Protein AF-A0A7Z2GPI4-F1 (afdb_monomer)

Radius of gyration: 17.77 Å; Cα contacts (8 Å, |Δi|>4): 425; chains: 1; bounding box: 36×45×52 Å

Secondary structure (DSSP, 8-state):
--TTTT----HHHHTEEEEEEEEEHHHHTT-EEEEEE-PPPSSSSPPP--TT-SSSEEES-BSSPPSSHHHHHHHH---TTT----EEEEEE--TTHHHH-TT-EEEEEEEPPEE-SSSTTBEE---SEEEEEE--HHHHHHHHHHHHHHHHH--SSPEEEEETTEEEEEEE---SS-SSSSSBPP---TT------GGGTS----

Mean predicted aligned error: 8.11 Å

Structure (mmCIF, N/CA/C/O backbone):
data_AF-A0A7Z2GPI4-F1
#
_entry.id   AF-A0A7Z2GPI4-F1
#
loop_
_atom_site.group_PDB
_atom_site.id
_atom_site.type_symbol
_atom_site.label_atom_id
_atom_site.label_alt_id
_atom_site.label_comp_id
_atom_site.label_asym_id
_atom_site.label_entity_id
_atom_site.label_seq_id
_atom_site.pdbx_PDB_ins_code
_atom_site.Cartn_x
_atom_site.Cartn_y
_atom_site.Cartn_z
_atom_site.occupancy
_atom_site.B_iso_or_equiv
_atom_site.auth_seq_id
_atom_site.auth_comp_id
_atom_site.auth_asym_id
_atom_site.auth_atom_id
_atom_site.pdbx_PDB_model_num
ATOM 1 N N . MET A 1 1 ? -4.850 -0.126 -29.105 1.00 30.95 1 MET A N 1
ATOM 2 C CA . MET A 1 1 ? -6.271 0.122 -28.763 1.00 30.95 1 MET A CA 1
ATOM 3 C C . MET A 1 1 ? -6.489 -0.342 -27.336 1.00 30.95 1 MET A C 1
ATOM 5 O O . MET A 1 1 ? -5.941 -1.392 -27.018 1.00 30.95 1 MET A O 1
ATOM 9 N N . PRO A 1 2 ? -7.215 0.383 -26.467 1.00 40.31 2 PRO A N 1
ATOM 10 C CA . PRO A 1 2 ? -7.524 -0.163 -25.154 1.00 40.31 2 PRO A CA 1
ATOM 11 C C . PRO A 1 2 ? -8.412 -1.393 -25.369 1.00 40.31 2 PRO A C 1
ATOM 13 O O . PRO A 1 2 ? -9.418 -1.314 -26.073 1.00 40.31 2 PRO A O 1
ATOM 16 N N . VAL A 1 3 ? -8.004 -2.525 -24.799 1.00 56.19 3 VAL A N 1
ATOM 17 C CA . VAL A 1 3 ? -8.580 -3.868 -25.008 1.00 56.19 3 VAL A CA 1
ATOM 18 C C . VAL A 1 3 ? -10.098 -3.927 -24.733 1.00 56.19 3 VAL A C 1
ATOM 20 O O . VAL A 1 3 ? -10.774 -4.827 -25.216 1.00 56.19 3 VAL A O 1
ATOM 23 N N . PHE A 1 4 ? -10.660 -2.926 -24.045 1.00 51.31 4 PHE A N 1
ATOM 24 C CA . PHE A 1 4 ? -12.057 -2.890 -23.594 1.00 51.31 4 PHE A CA 1
ATOM 25 C C . PHE A 1 4 ? -12.910 -1.745 -24.179 1.00 51.31 4 PHE A C 1
ATOM 27 O O . PHE A 1 4 ? -14.049 -1.545 -23.756 1.00 51.31 4 PHE A O 1
ATOM 34 N N . GLY A 1 5 ? -12.402 -0.977 -25.153 1.00 66.56 5 GLY A N 1
ATOM 35 C CA . GLY A 1 5 ? -13.176 0.090 -25.806 1.00 66.56 5 GLY A CA 1
ATOM 36 C C . GLY A 1 5 ? -13.797 1.090 -24.814 1.00 66.56 5 GLY A C 1
ATOM 37 O O . GLY A 1 5 ? -13.087 1.671 -23.998 1.00 66.56 5 GLY A O 1
ATOM 38 N N . ALA A 1 6 ? -15.119 1.290 -24.889 1.00 61.47 6 ALA A N 1
ATOM 39 C CA . ALA A 1 6 ? -15.892 2.187 -24.017 1.00 61.47 6 ALA A CA 1
ATOM 40 C C . ALA A 1 6 ? -16.531 1.488 -22.795 1.00 61.47 6 ALA A C 1
ATOM 42 O O . ALA A 1 6 ? -17.390 2.068 -22.128 1.00 61.47 6 ALA A O 1
ATOM 43 N N . GLN A 1 7 ? -16.176 0.230 -22.512 1.00 60.81 7 GLN A N 1
ATOM 44 C CA . GLN A 1 7 ? -16.780 -0.512 -21.407 1.00 60.81 7 GLN A CA 1
ATOM 45 C C . GLN A 1 7 ? -16.311 0.012 -20.046 1.00 60.81 7 GLN A C 1
ATOM 47 O O . GLN A 1 7 ? -15.162 0.418 -19.862 1.00 60.81 7 GLN A O 1
ATOM 52 N N . ARG A 1 8 ? -17.219 -0.017 -19.064 1.00 54.22 8 ARG A N 1
ATOM 53 C CA . ARG A 1 8 ? -16.918 0.354 -17.680 1.00 54.22 8 ARG A CA 1
ATOM 54 C C . ARG A 1 8 ? -16.050 -0.738 -17.053 1.00 54.22 8 ARG A C 1
ATOM 56 O O . ARG A 1 8 ? -16.562 -1.758 -16.608 1.00 54.22 8 ARG A O 1
ATOM 63 N N . VAL A 1 9 ? -14.739 -0.521 -17.043 1.00 56.28 9 VAL A N 1
ATOM 64 C CA . VAL A 1 9 ? -13.773 -1.421 -16.401 1.00 56.28 9 VAL A CA 1
ATOM 65 C C . VAL A 1 9 ? -13.575 -0.992 -14.952 1.00 56.28 9 VAL A C 1
ATOM 67 O O . VAL A 1 9 ? -13.193 0.146 -14.675 1.00 56.28 9 VAL A O 1
ATOM 70 N N . TYR A 1 10 ? -13.807 -1.915 -14.025 1.00 62.97 10 TYR A N 1
ATOM 71 C CA . TYR A 1 10 ? -13.492 -1.731 -12.612 1.00 62.97 10 TYR A CA 1
ATOM 72 C C . TYR A 1 10 ? -12.022 -2.091 -12.395 1.00 62.97 10 TYR A C 1
ATOM 74 O O . TYR A 1 10 ? -11.690 -3.232 -12.086 1.00 62.97 10 TYR A O 1
ATOM 82 N N . LYS A 1 11 ? -11.131 -1.121 -12.621 1.00 63.44 11 LYS A N 1
ATOM 83 C CA . LYS A 1 11 ? -9.673 -1.333 -12.584 1.00 63.44 11 LYS A CA 1
ATOM 84 C C . LYS A 1 11 ? -9.177 -1.895 -11.246 1.00 63.44 11 LYS A C 1
ATOM 86 O O . LYS A 1 11 ? -8.258 -2.700 -11.250 1.00 63.44 11 LYS A O 1
ATOM 91 N N . ASP A 1 12 ? -9.837 -1.544 -10.144 1.00 62.31 12 ASP A N 1
ATOM 92 C CA . ASP A 1 12 ? -9.509 -2.062 -8.809 1.00 62.31 12 ASP A CA 1
ATOM 93 C C . ASP A 1 12 ? -9.889 -3.539 -8.626 1.00 62.31 12 ASP A C 1
ATOM 95 O O . ASP A 1 12 ? -9.318 -4.216 -7.788 1.00 62.31 12 ASP A O 1
ATOM 99 N N . ILE A 1 13 ? -10.850 -4.060 -9.401 1.00 61.19 13 ILE A N 1
ATOM 100 C CA . ILE A 1 13 ? -11.170 -5.497 -9.417 1.00 61.19 13 ILE A CA 1
ATOM 101 C C . ILE A 1 13 ? -10.167 -6.233 -10.310 1.00 61.19 13 ILE A C 1
ATOM 103 O O . ILE A 1 13 ? -9.735 -7.331 -9.980 1.00 61.19 13 ILE A O 1
ATOM 107 N N . ALA A 1 14 ? -9.755 -5.604 -11.414 1.00 66.06 14 ALA A N 1
ATOM 108 C CA . ALA A 1 14 ? -8.779 -6.166 -12.344 1.00 66.06 14 ALA A CA 1
ATOM 109 C C . ALA A 1 14 ? -7.366 -6.314 -11.745 1.00 66.06 14 ALA A C 1
ATOM 111 O O . ALA A 1 14 ? -6.540 -7.008 -12.329 1.00 66.06 14 ALA A O 1
ATOM 112 N N . SER A 1 15 ? -7.075 -5.692 -10.595 1.00 78.75 15 SER A N 1
ATOM 113 C CA . SER A 1 15 ? -5.820 -5.930 -9.876 1.00 78.75 15 SER A CA 1
ATOM 114 C C . SER A 1 15 ? -5.817 -7.247 -9.098 1.00 78.75 15 SER A C 1
ATOM 116 O O . SER A 1 15 ? -4.756 -7.635 -8.612 1.00 78.75 15 SER A O 1
ATOM 118 N N . PHE A 1 16 ? -6.956 -7.934 -8.946 1.00 83.62 16 PHE A N 1
ATOM 119 C CA . PHE A 1 16 ? -7.053 -9.221 -8.257 1.00 83.62 16 PHE A CA 1
ATOM 120 C C . PHE A 1 16 ? -7.010 -10.406 -9.229 1.00 83.62 16 PHE A C 1
ATOM 122 O O . PHE A 1 16 ? -7.559 -10.325 -10.324 1.00 83.62 16 PHE A O 1
ATOM 129 N N . HIS A 1 17 ? -6.432 -11.533 -8.801 1.00 83.94 17 HIS A N 1
ATOM 130 C CA . HIS A 1 17 ? -6.621 -12.831 -9.457 1.00 83.94 17 HIS A CA 1
ATOM 131 C C . HIS A 1 17 ? -7.292 -13.830 -8.511 1.00 83.94 17 HIS A C 1
ATOM 133 O O . HIS A 1 17 ? -7.038 -13.858 -7.302 1.00 83.94 17 HIS A O 1
ATOM 139 N N . GLY A 1 18 ? -8.127 -14.698 -9.079 1.00 86.56 18 GLY A N 1
ATOM 140 C CA . GLY A 1 18 ? -8.855 -15.715 -8.328 1.00 86.56 18 GLY A CA 1
ATOM 141 C C . GLY A 1 18 ? -9.946 -15.139 -7.418 1.00 86.56 18 GLY A C 1
ATOM 142 O O . GLY A 1 18 ? -10.635 -14.182 -7.766 1.00 86.56 18 GLY A O 1
ATOM 143 N N . ALA A 1 19 ? -10.150 -15.776 -6.263 1.00 89.38 19 ALA A N 1
ATOM 144 C CA . ALA A 1 19 ? -11.225 -15.422 -5.342 1.00 89.38 19 ALA A CA 1
ATOM 145 C C . ALA A 1 19 ? -10.956 -14.089 -4.625 1.00 89.38 19 ALA A C 1
ATOM 147 O O . ALA A 1 19 ? -9.875 -13.874 -4.073 1.00 89.38 19 ALA A O 1
ATOM 148 N N . ILE A 1 20 ? -11.982 -13.240 -4.586 1.00 91.31 20 ILE A N 1
ATOM 149 C CA . ILE A 1 20 ? -12.017 -12.006 -3.801 1.00 91.31 20 ILE A CA 1
ATOM 150 C C . ILE A 1 20 ? -13.053 -12.198 -2.696 1.00 91.31 20 ILE A C 1
ATOM 152 O O . ILE A 1 20 ? -14.205 -12.543 -2.970 1.00 91.31 20 ILE A O 1
ATOM 156 N N . THR A 1 21 ? -12.653 -11.955 -1.455 1.00 93.31 21 THR A N 1
ATOM 157 C CA . THR A 1 21 ? -13.492 -12.155 -0.274 1.00 93.31 21 THR A CA 1
ATOM 158 C C . THR A 1 21 ? -13.823 -10.811 0.359 1.00 93.31 21 THR A C 1
ATOM 160 O O . THR A 1 21 ? -12.929 -10.012 0.645 1.00 93.31 21 THR A O 1
ATOM 163 N N . ALA A 1 22 ? -15.113 -10.562 0.593 1.00 93.94 22 ALA A N 1
ATOM 164 C CA . ALA A 1 22 ? -15.549 -9.473 1.458 1.00 93.94 22 ALA A CA 1
ATOM 165 C C . ALA A 1 22 ? -15.235 -9.836 2.910 1.00 93.94 22 ALA A C 1
ATOM 167 O O . ALA A 1 22 ? -15.662 -10.889 3.376 1.00 93.94 22 ALA A O 1
ATOM 168 N N . VAL A 1 23 ? -14.534 -8.956 3.615 1.00 94.75 23 VAL A N 1
ATOM 169 C CA . VAL A 1 23 ? -14.180 -9.134 5.022 1.00 94.75 23 VAL A CA 1
ATOM 170 C C . VAL A 1 23 ? -14.649 -7.956 5.866 1.00 94.75 23 VAL A C 1
ATOM 172 O O . VAL A 1 23 ? -14.767 -6.814 5.405 1.00 94.75 23 VAL A O 1
ATOM 175 N N . THR A 1 24 ? -14.911 -8.256 7.128 1.00 95.12 24 THR A N 1
ATOM 176 C CA . THR A 1 24 ? -15.366 -7.330 8.163 1.00 95.12 24 THR A CA 1
ATOM 177 C C . THR A 1 24 ? -14.223 -6.905 9.083 1.00 95.12 24 THR A C 1
ATOM 179 O O . THR A 1 24 ? -13.150 -7.507 9.108 1.00 95.12 24 THR A O 1
ATOM 182 N N . SER A 1 25 ? -14.476 -5.899 9.916 1.00 93.81 25 SER A N 1
ATOM 183 C CA . SER A 1 25 ? -13.573 -5.461 10.985 1.00 93.81 25 SER A CA 1
ATOM 184 C C . SER A 1 25 ? -13.109 -6.592 11.915 1.00 93.81 25 SER A C 1
ATOM 186 O O . SER A 1 25 ? -11.954 -6.594 12.332 1.00 93.81 25 SER A O 1
ATOM 188 N N . ARG A 1 26 ? -13.951 -7.599 12.196 1.00 95.69 26 ARG A N 1
ATOM 189 C CA . ARG A 1 26 ? -13.553 -8.774 12.999 1.00 95.69 26 ARG A CA 1
ATOM 190 C C . ARG A 1 26 ? -12.513 -9.640 12.302 1.00 95.69 26 ARG A C 1
ATOM 192 O O . ARG A 1 26 ? -11.601 -10.133 12.947 1.00 95.69 26 ARG A O 1
ATOM 199 N N . GLU A 1 27 ? -12.653 -9.836 10.998 1.00 96.25 27 GLU A N 1
ATOM 200 C CA . GLU A 1 27 ? -11.718 -10.649 10.212 1.00 96.25 27 GLU A CA 1
ATOM 201 C C . GLU A 1 27 ? -10.408 -9.905 9.936 1.00 96.25 27 GLU A C 1
ATOM 203 O O . GLU A 1 27 ? -9.377 -10.528 9.687 1.00 96.25 27 GLU A O 1
ATOM 208 N N . LEU A 1 28 ? -10.442 -8.572 9.987 1.00 94.75 28 LEU A N 1
ATOM 209 C CA . LEU A 1 28 ? -9.273 -7.705 9.873 1.00 94.75 28 LEU A CA 1
ATOM 210 C C . LEU A 1 28 ? -8.506 -7.531 11.192 1.00 94.75 28 LEU A C 1
ATOM 212 O O . LEU A 1 28 ? -7.338 -7.142 11.159 1.00 94.75 28 LEU A O 1
ATOM 216 N N . ALA A 1 29 ? -9.138 -7.808 12.331 1.00 96.50 29 ALA A N 1
ATOM 217 C CA . ALA A 1 29 ? -8.541 -7.644 13.650 1.00 96.50 29 ALA A CA 1
ATOM 218 C C . ALA A 1 29 ? -7.207 -8.405 13.779 1.00 96.50 29 ALA A C 1
ATOM 220 O O . ALA A 1 29 ? -7.049 -9.518 13.273 1.00 96.50 29 ALA A O 1
ATOM 221 N N . GLY A 1 30 ? -6.222 -7.765 14.412 1.00 96.38 30 GLY A N 1
ATOM 222 C CA . GLY A 1 30 ? -4.876 -8.314 14.619 1.00 96.38 30 GLY A CA 1
ATOM 223 C C . GLY A 1 30 ? -3.979 -8.354 13.370 1.00 96.38 30 GLY A C 1
ATOM 224 O O . GLY A 1 30 ? -2.787 -8.662 13.471 1.00 96.38 30 GLY A O 1
ATOM 225 N N . LYS A 1 31 ? -4.501 -8.049 12.172 1.00 96.12 31 LYS A N 1
ATOM 226 C CA . LYS A 1 31 ? -3.701 -8.048 10.939 1.00 96.12 31 LYS A CA 1
ATOM 227 C C . LYS A 1 31 ? -2.849 -6.786 10.816 1.00 96.12 31 LYS A C 1
ATOM 229 O O . LYS A 1 31 ? -3.124 -5.732 11.382 1.00 96.12 31 LYS A O 1
ATOM 234 N N . LYS A 1 32 ? -1.811 -6.885 9.991 1.00 97.19 32 LYS A N 1
ATOM 235 C CA . LYS A 1 32 ? -1.081 -5.723 9.479 1.00 97.19 32 LYS A CA 1
ATOM 236 C C . LYS A 1 32 ? -1.473 -5.499 8.033 1.00 97.19 32 LYS A C 1
ATOM 238 O O . LYS A 1 32 ? -1.616 -6.464 7.286 1.00 97.19 32 LYS A O 1
ATOM 243 N N . ILE A 1 33 ? -1.614 -4.244 7.644 1.00 96.12 33 ILE A N 1
ATOM 244 C CA . ILE A 1 33 ? -1.792 -3.847 6.247 1.00 96.12 33 ILE A CA 1
ATOM 245 C C . ILE A 1 33 ? -0.777 -2.765 5.922 1.00 96.12 33 ILE A C 1
ATOM 247 O O . ILE A 1 33 ? -0.418 -1.971 6.793 1.00 96.12 33 ILE A O 1
ATOM 251 N N . TYR A 1 34 ? -0.275 -2.745 4.694 1.00 95.94 34 TYR A N 1
ATOM 252 C CA . TYR A 1 34 ? 0.789 -1.816 4.334 1.00 95.94 34 TYR A CA 1
ATOM 253 C C . TYR A 1 34 ? 0.685 -1.312 2.901 1.00 95.94 34 TYR A C 1
ATOM 255 O O . TYR A 1 34 ? 0.096 -1.939 2.019 1.00 95.94 34 TYR A O 1
ATOM 263 N N . ARG A 1 35 ? 1.238 -0.121 2.684 1.00 93.88 35 ARG A N 1
ATOM 264 C CA . ARG A 1 35 ? 1.260 0.538 1.382 1.00 93.88 35 ARG A CA 1
ATOM 265 C C . ARG A 1 35 ? 2.564 1.301 1.221 1.00 93.88 35 ARG A C 1
ATOM 267 O O . ARG A 1 35 ? 2.895 2.163 2.035 1.00 93.88 35 ARG A O 1
ATOM 274 N N . ALA A 1 36 ? 3.267 1.018 0.130 1.00 94.56 36 ALA A N 1
ATOM 275 C CA . ALA A 1 36 ? 4.386 1.836 -0.305 1.00 94.56 36 ALA A CA 1
ATOM 276 C C . ALA A 1 36 ? 3.875 3.130 -0.953 1.00 94.56 36 ALA A C 1
ATOM 278 O O . ALA A 1 36 ? 2.877 3.132 -1.677 1.00 94.56 36 ALA A O 1
ATOM 279 N N . PHE A 1 37 ? 4.565 4.237 -0.719 1.00 94.44 37 PHE A N 1
ATOM 280 C CA . PHE A 1 37 ? 4.258 5.532 -1.317 1.00 94.44 37 PHE A CA 1
ATOM 281 C C . PHE A 1 37 ? 5.532 6.367 -1.485 1.00 94.44 37 PHE A C 1
ATOM 283 O O . PHE A 1 37 ? 6.591 6.025 -0.958 1.00 94.44 37 PHE A O 1
ATOM 290 N N . GLY A 1 38 ? 5.461 7.457 -2.243 1.00 93.81 38 GLY A N 1
ATOM 291 C CA . GLY A 1 38 ? 6.654 8.231 -2.556 1.00 93.81 38 GLY A CA 1
ATOM 292 C C . GLY A 1 38 ? 6.417 9.410 -3.480 1.00 93.81 38 GLY A C 1
ATOM 293 O O . GLY A 1 38 ? 5.301 9.664 -3.932 1.00 93.81 38 GLY A O 1
ATOM 294 N N . ASN A 1 39 ? 7.504 10.135 -3.724 1.00 93.44 39 ASN A N 1
ATOM 295 C CA . ASN A 1 39 ? 7.543 11.242 -4.671 1.00 93.44 39 ASN A CA 1
ATOM 296 C C . ASN A 1 39 ? 7.456 10.717 -6.111 1.00 93.44 39 ASN A C 1
ATOM 298 O O . ASN A 1 39 ? 7.679 9.533 -6.360 1.00 93.44 39 ASN A O 1
ATOM 302 N N . ALA A 1 40 ? 7.167 11.610 -7.056 1.00 93.06 40 ALA A N 1
ATOM 303 C CA . ALA A 1 40 ? 7.272 11.279 -8.472 1.00 93.06 40 ALA A CA 1
ATOM 304 C C . ALA A 1 40 ? 8.696 10.817 -8.824 1.00 93.06 40 ALA A C 1
ATOM 306 O O . ALA A 1 40 ? 9.684 11.332 -8.281 1.00 93.06 40 ALA A O 1
ATOM 307 N N . SER A 1 41 ? 8.793 9.863 -9.747 1.00 91.38 41 SER A N 1
ATOM 308 C CA . SER A 1 41 ? 10.081 9.395 -10.245 1.00 91.38 41 SER A CA 1
ATOM 309 C C . SER A 1 41 ? 10.775 10.475 -11.075 1.00 91.38 41 SER A C 1
ATOM 311 O O . SER A 1 41 ? 10.144 11.316 -11.716 1.00 91.38 41 SER A O 1
ATOM 313 N N . ARG A 1 42 ? 12.110 10.426 -11.098 1.00 89.81 42 ARG A N 1
ATOM 314 C CA . ARG A 1 42 ? 12.937 11.178 -12.058 1.00 89.81 42 ARG A CA 1
ATOM 315 C C . ARG A 1 42 ? 13.335 10.349 -13.278 1.00 89.81 42 ARG A C 1
ATOM 317 O O . ARG A 1 42 ? 13.923 10.893 -14.209 1.00 89.81 42 ARG A O 1
ATOM 324 N N . VAL A 1 43 ? 13.086 9.041 -13.250 1.00 88.56 43 VAL A N 1
ATOM 325 C CA . VAL A 1 43 ? 13.564 8.083 -14.254 1.00 88.56 43 VAL A CA 1
ATOM 326 C C . VAL A 1 43 ? 12.443 7.225 -14.837 1.00 88.56 43 VAL A C 1
ATOM 328 O O . VAL A 1 43 ? 12.640 6.616 -15.882 1.00 88.56 43 VAL A O 1
ATOM 331 N N . THR A 1 44 ? 11.261 7.177 -14.237 1.00 87.06 44 THR A N 1
ATOM 332 C CA . THR A 1 44 ? 10.091 6.466 -14.768 1.00 87.06 44 THR A CA 1
ATOM 333 C C . THR A 1 44 ? 8.898 7.420 -14.883 1.00 87.06 44 THR A C 1
ATOM 335 O O . THR A 1 44 ? 8.955 8.540 -14.371 1.00 87.06 44 THR A O 1
ATOM 338 N N . PRO A 1 45 ? 7.808 7.018 -15.554 1.00 88.62 45 PRO A N 1
ATOM 339 C CA . PRO A 1 45 ? 6.572 7.797 -15.599 1.00 88.62 45 PRO A CA 1
ATOM 340 C C . PRO A 1 45 ? 5.819 7.895 -14.260 1.00 88.62 45 PRO A C 1
ATOM 342 O O . PRO A 1 45 ? 4.786 8.563 -14.220 1.00 88.62 45 PRO A O 1
ATOM 345 N N . ALA A 1 46 ? 6.286 7.249 -13.179 1.00 89.75 46 ALA A N 1
ATOM 346 C CA . ALA A 1 46 ? 5.570 7.249 -11.905 1.00 89.75 46 ALA A CA 1
ATOM 347 C C . ALA A 1 46 ? 5.328 8.654 -11.364 1.00 89.75 46 ALA A C 1
ATOM 349 O O . ALA A 1 46 ? 6.257 9.407 -11.060 1.00 89.75 46 ALA A O 1
ATOM 350 N N . SER A 1 47 ? 4.048 8.960 -11.166 1.00 90.56 47 SER A N 1
ATOM 351 C CA . SER A 1 47 ? 3.617 10.138 -10.436 1.00 90.56 47 SER A CA 1
ATOM 352 C C . SER A 1 47 ? 3.840 9.972 -8.935 1.00 90.56 47 SER A C 1
ATOM 354 O O . SER A 1 47 ? 4.134 8.891 -8.420 1.00 90.56 47 SER A O 1
ATOM 356 N N . GLU A 1 48 ? 3.648 11.068 -8.211 1.00 92.06 48 GLU A N 1
ATOM 357 C CA . GLU A 1 48 ? 3.564 11.020 -6.761 1.00 92.06 48 GLU A CA 1
ATOM 358 C C . GLU A 1 48 ? 2.448 10.069 -6.302 1.00 92.06 48 GLU A C 1
ATOM 360 O O . GLU A 1 48 ? 1.393 9.951 -6.932 1.00 92.06 48 GLU A O 1
ATOM 365 N N . SER A 1 49 ? 2.695 9.394 -5.181 1.00 92.06 49 SER A N 1
ATOM 366 C CA . SER A 1 49 ? 1.737 8.522 -4.516 1.00 92.06 49 SER A CA 1
ATOM 367 C C . SER A 1 49 ? 1.598 8.873 -3.032 1.00 92.06 49 SER A C 1
ATOM 369 O O . SER A 1 49 ? 2.446 9.535 -2.420 1.00 92.06 49 SER A O 1
ATOM 371 N N . PHE A 1 50 ? 0.489 8.425 -2.446 1.00 92.94 50 PHE A N 1
ATOM 372 C CA . PHE A 1 50 ? 0.035 8.856 -1.125 1.00 92.94 50 PHE A CA 1
ATOM 373 C C . PHE A 1 50 ? -0.199 7.670 -0.196 1.00 92.94 50 PHE A C 1
ATOM 375 O O . PHE A 1 50 ? -0.636 6.606 -0.643 1.00 92.94 50 PHE A O 1
ATOM 382 N N . ALA A 1 51 ? 0.069 7.870 1.094 1.00 93.62 51 ALA A N 1
ATOM 383 C CA . ALA A 1 51 ? -0.051 6.843 2.124 1.00 93.62 51 ALA A CA 1
ATOM 384 C C . ALA A 1 51 ? -1.498 6.349 2.317 1.00 93.62 51 ALA A C 1
ATOM 386 O O . ALA A 1 51 ? -1.705 5.169 2.581 1.00 93.62 51 ALA A O 1
ATOM 387 N N . GLY A 1 52 ? -2.502 7.214 2.138 1.00 88.56 52 GLY A N 1
ATOM 388 C CA . GLY A 1 52 ? -3.914 6.831 2.251 1.00 88.56 52 GLY A CA 1
ATOM 389 C C . GLY A 1 52 ? -4.515 6.189 0.992 1.00 88.56 52 GLY A C 1
ATOM 390 O O . GLY A 1 52 ? -5.634 5.690 1.046 1.00 88.56 52 GLY A O 1
ATOM 391 N N . GLY A 1 53 ? -3.798 6.180 -0.138 1.00 83.81 53 GLY A N 1
ATOM 392 C CA . GLY A 1 53 ? -4.378 5.854 -1.447 1.00 83.81 53 GLY A CA 1
ATOM 393 C C . GLY A 1 53 ? -5.071 7.050 -2.116 1.00 83.81 53 GLY A C 1
ATOM 394 O O . GLY A 1 53 ? -5.102 8.144 -1.566 1.00 83.81 53 GLY A O 1
ATOM 395 N N . PHE A 1 54 ? -5.562 6.865 -3.348 1.00 66.88 54 PHE A N 1
ATOM 396 C CA . PHE A 1 54 ? -6.080 7.966 -4.182 1.00 66.88 54 PHE A CA 1
ATOM 397 C C . PHE A 1 54 ? -7.619 8.088 -4.171 1.00 66.88 54 PHE A C 1
ATOM 399 O O . PHE A 1 54 ? -8.140 9.194 -4.250 1.00 66.88 54 PHE A O 1
ATOM 406 N N . TRP A 1 55 ? -8.354 6.976 -4.038 1.00 60.19 55 TRP A N 1
ATOM 407 C CA . TRP A 1 55 ? -9.834 6.960 -4.051 1.00 60.19 55 TRP A CA 1
ATOM 408 C C . TRP A 1 55 ? -10.456 6.257 -2.836 1.00 60.19 55 TRP A C 1
ATOM 410 O O . TRP A 1 55 ? -11.565 6.585 -2.421 1.00 60.19 55 TRP A O 1
ATOM 420 N N . ALA A 1 56 ? -9.736 5.292 -2.272 1.00 67.75 56 ALA A N 1
ATOM 421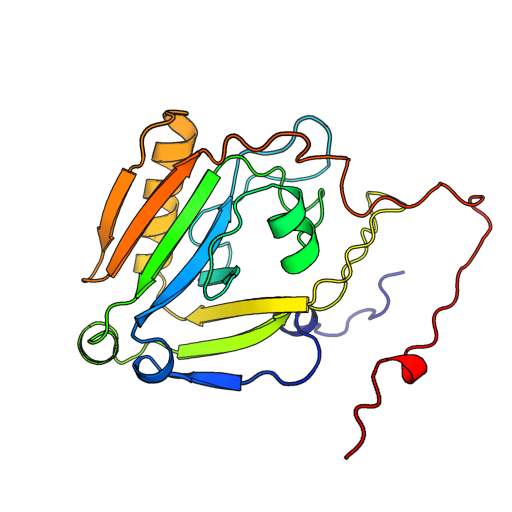 C CA . ALA A 1 56 ? -10.078 4.526 -1.084 1.00 67.75 56 ALA A CA 1
ATOM 422 C C . ALA A 1 56 ? -8.777 4.030 -0.440 1.00 67.75 56 ALA A C 1
ATOM 424 O O . ALA A 1 56 ? -7.698 4.147 -1.037 1.00 67.75 56 ALA A O 1
ATOM 425 N N . ALA A 1 57 ? -8.889 3.445 0.751 1.00 76.81 57 ALA A N 1
ATOM 426 C CA . ALA A 1 57 ? -7.756 2.883 1.464 1.00 76.81 57 ALA A CA 1
ATOM 427 C C . ALA A 1 57 ? -7.331 1.562 0.791 1.00 76.81 57 ALA A C 1
ATOM 429 O O . ALA A 1 57 ? -7.785 0.475 1.148 1.00 76.81 57 ALA A O 1
ATOM 430 N N . ALA A 1 58 ? -6.512 1.674 -0.256 1.00 83.19 58 ALA A N 1
ATOM 431 C CA . ALA A 1 58 ? -5.985 0.546 -1.017 1.00 83.19 58 ALA A CA 1
ATOM 432 C C . ALA A 1 58 ? -4.569 0.210 -0.534 1.00 83.19 58 ALA A C 1
ATOM 434 O O . ALA A 1 58 ? -3.644 1.010 -0.694 1.00 83.19 58 ALA A O 1
ATOM 435 N N . TYR A 1 59 ? -4.399 -0.973 0.040 1.00 88.44 59 TYR A N 1
ATOM 436 C CA . TYR A 1 59 ? -3.146 -1.465 0.594 1.00 88.44 5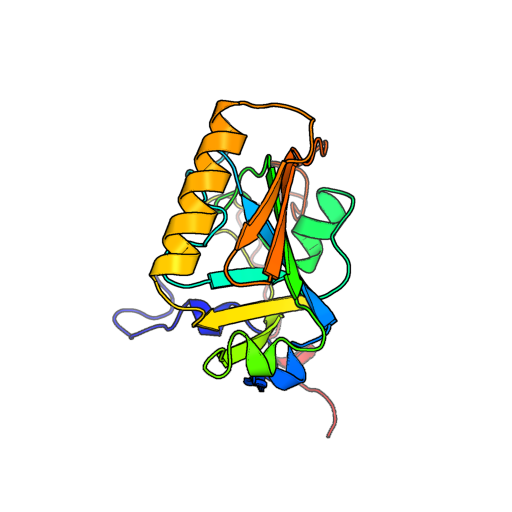9 TYR A CA 1
ATOM 437 C C . TYR A 1 59 ? -2.633 -2.623 -0.255 1.00 88.44 59 TYR A C 1
ATOM 439 O O . TYR A 1 59 ? -3.321 -3.626 -0.446 1.00 88.44 59 TYR A O 1
ATOM 447 N N . TRP A 1 60 ? -1.406 -2.496 -0.754 1.00 87.12 60 TRP A N 1
ATOM 448 C CA . TRP A 1 60 ? -0.749 -3.522 -1.567 1.00 87.12 60 TRP A CA 1
ATOM 449 C C . TRP A 1 60 ? -0.018 -4.538 -0.689 1.00 87.12 60 TRP A C 1
ATOM 451 O O . TRP A 1 60 ? 1.172 -4.795 -0.874 1.00 87.12 60 TRP A O 1
ATOM 461 N N . GLY A 1 61 ? -0.713 -5.027 0.333 1.00 91.19 61 GLY A N 1
ATOM 462 C CA . GLY A 1 61 ? -0.099 -5.865 1.340 1.00 91.19 61 GLY A CA 1
ATOM 463 C C . GLY A 1 61 ? -0.967 -6.129 2.553 1.00 91.19 61 GLY A C 1
ATOM 464 O O . GLY A 1 61 ? -1.436 -5.193 3.209 1.00 91.19 61 GLY A O 1
ATOM 465 N N . VAL A 1 62 ? -1.096 -7.408 2.892 1.00 93.94 62 VAL A N 1
ATOM 466 C CA . VAL A 1 62 ? -1.657 -7.903 4.151 1.00 93.94 62 VAL A CA 1
ATOM 467 C C . VAL A 1 62 ? -0.628 -8.830 4.806 1.00 93.94 62 VAL A C 1
ATOM 469 O O . VAL A 1 62 ? -0.025 -9.667 4.142 1.00 93.94 62 VAL A O 1
ATOM 472 N N . GLY A 1 63 ? -0.404 -8.682 6.111 1.00 93.44 63 GLY A N 1
ATOM 473 C CA . GLY A 1 63 ? 0.513 -9.521 6.884 1.00 93.44 63 GLY A CA 1
ATOM 474 C C . GLY A 1 63 ? 1.941 -8.976 6.963 1.00 93.44 63 GLY A C 1
ATOM 475 O O . GLY A 1 63 ? 2.165 -7.854 7.422 1.00 93.44 63 GLY A O 1
ATOM 476 N N . GLU A 1 64 ? 2.928 -9.805 6.618 1.00 92.75 64 GLU A N 1
ATOM 477 C CA . GLU A 1 64 ? 4.340 -9.446 6.769 1.00 92.75 64 GLU A CA 1
ATOM 478 C C . GLU A 1 64 ? 4.745 -8.299 5.839 1.00 92.75 64 GLU A C 1
ATOM 480 O O . GLU A 1 64 ? 4.527 -8.337 4.629 1.00 92.75 64 GLU A O 1
ATOM 485 N N . VAL A 1 65 ? 5.369 -7.274 6.422 1.00 94.38 65 VAL A N 1
ATOM 486 C CA . VAL A 1 65 ? 5.846 -6.102 5.686 1.00 94.38 65 VAL A CA 1
ATOM 487 C C . VAL A 1 65 ? 7.132 -6.477 4.937 1.00 94.38 65 VAL A C 1
ATOM 489 O O . VAL A 1 65 ? 8.061 -7.007 5.561 1.00 94.38 65 VAL A O 1
ATOM 492 N N . PRO A 1 66 ? 7.235 -6.197 3.627 1.00 94.31 66 PRO A N 1
ATOM 493 C CA . PRO A 1 66 ? 8.419 -6.510 2.840 1.00 94.31 66 PRO A CA 1
ATOM 494 C C . PRO A 1 66 ? 9.644 -5.774 3.383 1.00 94.31 66 PRO A C 1
ATOM 496 O O . PRO A 1 66 ? 9.565 -4.637 3.844 1.00 94.31 66 PRO A O 1
ATOM 499 N N . LYS A 1 67 ? 10.804 -6.429 3.307 1.00 94.12 67 LYS A N 1
ATOM 500 C CA . LYS A 1 67 ? 12.084 -5.874 3.783 1.00 94.12 67 LYS A CA 1
ATOM 501 C C . LYS A 1 67 ? 12.973 -5.356 2.653 1.00 94.12 67 LYS A C 1
ATOM 503 O O . LYS A 1 67 ? 14.000 -4.743 2.925 1.00 94.12 67 LYS A O 1
ATOM 508 N N . THR A 1 68 ? 12.603 -5.617 1.400 1.00 94.75 68 THR A N 1
ATOM 509 C CA . THR A 1 68 ? 13.380 -5.258 0.208 1.00 94.75 68 THR A CA 1
ATOM 510 C C . THR A 1 68 ? 12.463 -4.793 -0.917 1.00 94.75 68 THR A C 1
ATOM 512 O O . THR A 1 68 ? 11.294 -5.186 -0.974 1.00 94.75 68 THR A O 1
ATOM 515 N N . ALA A 1 69 ? 13.014 -4.003 -1.846 1.00 93.25 69 ALA A N 1
ATOM 516 C CA . ALA A 1 69 ? 12.295 -3.583 -3.045 1.00 93.25 69 ALA A CA 1
ATOM 517 C C . ALA A 1 69 ? 11.834 -4.769 -3.881 1.00 93.25 69 ALA A C 1
ATOM 519 O O . ALA A 1 69 ? 10.677 -4.788 -4.275 1.00 93.25 69 ALA A O 1
ATOM 520 N N . LYS A 1 70 ? 12.687 -5.785 -4.055 1.00 92.88 70 LYS A N 1
ATOM 521 C CA . LYS A 1 70 ? 12.338 -7.016 -4.769 1.00 92.88 70 LYS A CA 1
ATOM 522 C C . LYS A 1 70 ? 11.103 -7.691 -4.170 1.00 92.88 70 LYS A C 1
ATOM 524 O O . LYS A 1 70 ?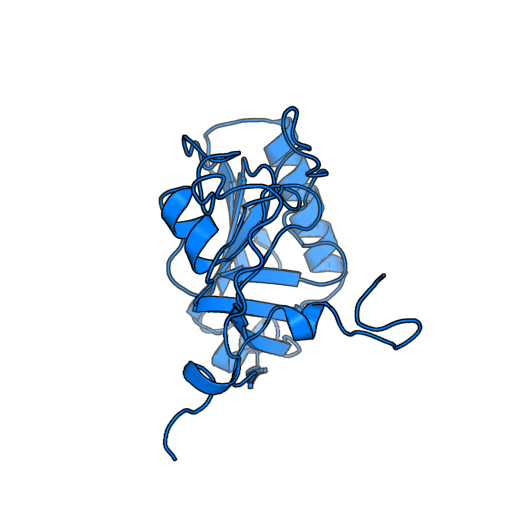 10.132 -7.919 -4.880 1.00 92.88 70 LYS A O 1
ATOM 529 N N . ALA A 1 71 ? 11.125 -7.953 -2.858 1.00 93.31 71 ALA A N 1
ATOM 530 C CA . ALA A 1 71 ? 10.034 -8.648 -2.175 1.00 93.31 71 ALA A CA 1
ATOM 531 C C . ALA A 1 71 ? 8.710 -7.891 -2.308 1.00 93.31 71 ALA A C 1
ATOM 533 O O . ALA A 1 71 ? 7.673 -8.498 -2.561 1.00 93.31 71 ALA A O 1
ATOM 534 N N . TRP A 1 72 ? 8.748 -6.564 -2.174 1.00 94.00 72 TRP A N 1
ATOM 535 C CA . TRP A 1 72 ? 7.575 -5.731 -2.406 1.00 94.00 72 TRP A CA 1
ATOM 536 C C . TRP A 1 72 ? 7.135 -5.761 -3.870 1.00 94.00 72 TRP A C 1
ATOM 538 O O . TRP A 1 72 ? 5.993 -6.093 -4.147 1.00 94.00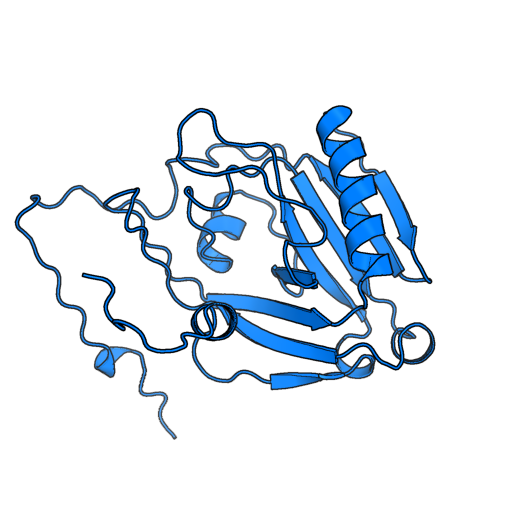 72 TRP A O 1
ATOM 548 N N . ARG A 1 73 ? 8.026 -5.431 -4.804 1.00 91.88 73 ARG A N 1
ATOM 549 C CA . ARG A 1 73 ? 7.699 -5.225 -6.216 1.00 91.88 73 ARG A CA 1
ATOM 550 C C . ARG A 1 73 ? 7.128 -6.488 -6.858 1.00 91.88 73 ARG A C 1
ATOM 552 O O . ARG A 1 73 ? 6.142 -6.398 -7.578 1.00 91.88 73 ARG A O 1
ATOM 559 N N . GLU A 1 74 ? 7.713 -7.647 -6.564 1.00 90.38 74 GLU A N 1
ATOM 560 C CA . GLU A 1 74 ? 7.270 -8.932 -7.112 1.00 90.38 74 GLU A CA 1
ATOM 561 C C . GLU A 1 74 ? 5.927 -9.366 -6.519 1.00 90.38 74 GLU A C 1
ATOM 563 O O . GLU A 1 74 ? 4.993 -9.620 -7.274 1.00 90.38 74 GLU A O 1
ATOM 568 N N . SER A 1 75 ? 5.792 -9.381 -5.187 1.00 92.00 75 SER A N 1
ATOM 569 C CA . SER A 1 75 ? 4.554 -9.848 -4.543 1.00 92.00 75 SER A CA 1
ATOM 570 C C . SER A 1 75 ? 3.381 -8.890 -4.746 1.00 92.00 75 SER A C 1
ATOM 572 O O . SER A 1 75 ? 2.250 -9.333 -4.941 1.00 92.00 75 SER A O 1
ATOM 574 N N . ALA A 1 76 ? 3.652 -7.583 -4.722 1.00 92.06 76 ALA A N 1
ATOM 575 C CA . ALA A 1 76 ? 2.646 -6.540 -4.840 1.00 92.06 76 ALA A CA 1
ATOM 576 C C . ALA A 1 76 ? 2.319 -6.157 -6.292 1.00 92.06 76 ALA A C 1
ATOM 578 O O . ALA A 1 76 ? 1.413 -5.356 -6.510 1.00 92.06 76 ALA A O 1
ATOM 579 N N . ALA A 1 77 ? 3.084 -6.670 -7.262 1.00 92.25 77 ALA A N 1
ATOM 580 C CA . ALA A 1 77 ? 3.002 -6.346 -8.688 1.00 92.25 77 ALA A CA 1
ATOM 581 C C . ALA A 1 77 ? 2.874 -4.841 -9.010 1.00 92.25 77 ALA A C 1
ATOM 583 O O . ALA A 1 77 ? 2.230 -4.446 -9.979 1.00 92.25 77 ALA A O 1
ATOM 584 N N . VAL A 1 78 ? 3.479 -3.965 -8.202 1.00 90.06 78 VAL A N 1
ATOM 585 C CA . VAL A 1 78 ? 3.363 -2.511 -8.398 1.00 90.06 78 VAL A CA 1
ATOM 586 C C . VAL A 1 78 ? 4.353 -2.053 -9.459 1.00 90.06 78 VAL A C 1
ATOM 588 O O . VAL A 1 78 ? 5.538 -1.924 -9.167 1.00 90.06 78 VAL A O 1
ATOM 591 N N . LEU A 1 79 ? 3.870 -1.753 -10.662 1.00 90.44 79 LEU A N 1
ATOM 592 C CA . LEU A 1 79 ? 4.701 -1.293 -11.777 1.00 90.44 79 LEU A CA 1
ATOM 593 C C . LEU A 1 79 ? 5.500 -0.024 -11.451 1.00 90.44 79 LEU A C 1
ATOM 595 O O . LEU A 1 79 ? 5.099 0.823 -10.643 1.00 90.44 79 LEU A O 1
ATOM 599 N N . ASP A 1 80 ? 6.620 0.137 -12.148 1.00 89.94 80 ASP A N 1
ATOM 600 C CA . ASP A 1 80 ? 7.483 1.309 -12.014 1.00 89.94 80 ASP A CA 1
ATOM 601 C C . ASP A 1 80 ? 6.834 2.592 -12.526 1.00 89.94 80 ASP A C 1
ATOM 603 O O . ASP A 1 80 ? 7.249 3.675 -12.123 1.00 89.94 80 ASP A O 1
ATOM 607 N N . ASP A 1 81 ? 5.802 2.491 -13.365 1.00 88.31 81 ASP A N 1
ATOM 608 C CA . ASP A 1 81 ? 5.015 3.641 -13.823 1.00 88.31 81 ASP A CA 1
ATOM 609 C C . ASP A 1 81 ? 3.976 4.088 -12.791 1.00 88.31 81 ASP A C 1
ATOM 611 O O . ASP A 1 81 ? 3.332 5.119 -12.958 1.00 88.31 81 ASP A O 1
ATOM 615 N N . TRP A 1 82 ? 3.748 3.295 -11.741 1.00 88.00 82 TRP A N 1
ATOM 616 C CA . TRP A 1 82 ? 2.730 3.583 -10.730 1.00 88.00 82 TRP A CA 1
ATOM 617 C C . TRP A 1 82 ? 3.340 4.131 -9.452 1.00 88.00 82 TRP A C 1
ATOM 619 O O . TRP A 1 82 ? 2.722 4.952 -8.773 1.00 88.00 82 TRP A O 1
ATOM 629 N N . ASN A 1 83 ? 4.527 3.644 -9.082 1.00 90.06 83 ASN A N 1
ATOM 630 C CA . ASN A 1 83 ? 5.161 4.045 -7.838 1.00 90.06 83 ASN A CA 1
ATOM 631 C C . ASN A 1 83 ? 6.689 3.928 -7.895 1.00 90.06 83 ASN A C 1
ATOM 633 O O . ASN A 1 83 ? 7.244 2.829 -7.978 1.00 90.06 83 ASN A O 1
ATOM 637 N N . ALA A 1 84 ? 7.355 5.072 -7.753 1.00 87.56 84 ALA A N 1
ATOM 638 C CA . ALA A 1 84 ? 8.808 5.183 -7.619 1.00 87.56 84 ALA A CA 1
ATOM 639 C C . ALA A 1 84 ? 9.334 4.686 -6.254 1.00 87.56 84 ALA A C 1
ATOM 641 O O . ALA A 1 84 ? 10.525 4.434 -6.094 1.00 87.56 84 ALA A O 1
ATOM 642 N N . ASN A 1 85 ? 8.429 4.507 -5.283 1.00 80.31 85 ASN A N 1
ATOM 643 C CA . ASN A 1 85 ? 8.665 4.207 -3.872 1.00 80.31 85 ASN A CA 1
ATOM 644 C C . ASN A 1 85 ? 9.460 5.311 -3.144 1.00 80.31 85 ASN A C 1
ATOM 646 O O . ASN A 1 85 ? 9.775 6.370 -3.680 1.00 80.31 85 ASN A O 1
ATOM 650 N N . GLY A 1 86 ? 9.743 5.073 -1.869 1.00 86.19 86 GLY A N 1
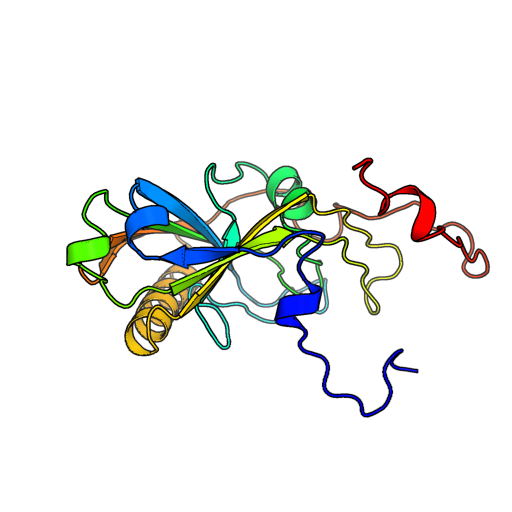ATOM 651 C CA . GLY A 1 86 ? 10.571 5.897 -0.999 1.00 86.19 86 GLY A CA 1
ATOM 652 C C . GLY A 1 86 ? 10.148 5.759 0.458 1.00 86.19 86 GLY A C 1
ATOM 653 O O . GLY A 1 86 ? 10.981 5.874 1.354 1.00 86.19 86 GLY A O 1
ATOM 654 N N . PHE A 1 87 ? 8.872 5.461 0.696 1.00 95.69 87 PHE A N 1
ATOM 655 C CA . PHE A 1 87 ? 8.259 5.431 2.015 1.00 95.69 87 PHE A CA 1
ATOM 656 C C . PHE A 1 87 ? 7.228 4.305 2.118 1.00 95.69 87 PHE A C 1
ATOM 658 O O . PHE A 1 87 ? 6.720 3.794 1.121 1.00 95.69 87 PHE A O 1
ATOM 665 N N . MET A 1 88 ? 6.921 3.913 3.345 1.00 96.44 88 MET A N 1
ATOM 666 C CA . MET A 1 88 ? 5.936 2.892 3.670 1.00 96.44 88 MET A CA 1
ATOM 667 C C . MET A 1 88 ? 5.064 3.392 4.810 1.00 96.44 88 MET A C 1
ATOM 669 O O . MET A 1 88 ? 5.562 4.014 5.749 1.00 96.44 88 MET A O 1
ATOM 673 N N . VAL A 1 89 ? 3.769 3.107 4.719 1.00 97.25 89 VAL A N 1
ATOM 674 C CA . VAL A 1 89 ? 2.856 3.161 5.859 1.00 97.25 89 VAL A CA 1
ATOM 675 C C . VAL A 1 89 ? 2.437 1.741 6.208 1.00 97.25 89 VAL A C 1
ATOM 677 O O . VAL A 1 89 ? 2.101 0.954 5.320 1.00 97.25 89 VAL A O 1
ATOM 680 N N . VAL A 1 90 ? 2.462 1.417 7.496 1.00 98.00 90 VAL A N 1
ATOM 681 C CA . VAL A 1 90 ? 1.997 0.141 8.040 1.00 98.00 90 VAL A CA 1
ATOM 682 C C . VAL A 1 90 ? 0.935 0.434 9.086 1.00 98.00 90 VAL A C 1
ATOM 684 O O . VAL A 1 90 ? 1.219 1.092 10.083 1.00 98.00 90 VAL A O 1
ATOM 687 N N . ALA A 1 91 ? -0.280 -0.061 8.872 1.00 97.38 91 ALA A N 1
ATOM 688 C CA . ALA A 1 91 ? -1.318 -0.044 9.890 1.00 97.38 91 ALA A CA 1
ATOM 689 C C . ALA A 1 91 ? -1.277 -1.355 10.678 1.00 97.38 91 ALA A C 1
ATOM 691 O O . ALA A 1 91 ? -1.294 -2.449 10.105 1.00 97.38 91 ALA A O 1
ATOM 692 N N . HIS A 1 92 ? -1.235 -1.233 11.996 1.00 97.88 92 HIS A N 1
ATOM 693 C CA . HIS A 1 92 ? -1.314 -2.333 12.942 1.00 97.88 92 HIS A CA 1
ATOM 694 C C . HIS A 1 92 ? -2.737 -2.385 13.483 1.00 97.88 92 HIS A C 1
ATOM 696 O O . HIS A 1 92 ? -3.084 -1.643 14.403 1.00 97.88 92 HIS A O 1
ATOM 702 N N . LEU A 1 93 ? -3.564 -3.231 12.873 1.00 96.50 93 LEU A N 1
ATOM 703 C CA . LEU A 1 93 ? -4.965 -3.353 13.242 1.00 96.50 93 LEU A CA 1
ATOM 704 C C . LEU A 1 93 ? -5.061 -4.084 14.590 1.00 96.50 93 LEU A C 1
ATOM 706 O O . LEU A 1 93 ? -4.544 -5.196 14.703 1.00 96.50 93 LEU A O 1
ATOM 710 N N . PRO A 1 94 ? -5.673 -3.481 15.621 1.00 97.50 94 PRO A N 1
ATOM 711 C CA . PRO A 1 94 ? -5.747 -4.086 16.943 1.00 97.50 94 PRO A CA 1
ATOM 712 C C . PRO A 1 94 ? -6.770 -5.228 16.980 1.00 97.50 94 PRO A C 1
ATOM 714 O O . PRO A 1 94 ? -7.640 -5.339 16.113 1.00 97.50 94 PRO A O 1
ATOM 717 N N . ASP A 1 95 ? -6.700 -6.066 18.012 1.00 97.94 95 ASP A N 1
ATOM 718 C CA . ASP A 1 95 ? -7.628 -7.194 18.185 1.00 97.94 95 ASP A CA 1
ATOM 719 C C . ASP A 1 95 ? -9.076 -6.732 18.434 1.00 97.94 95 ASP A C 1
ATOM 721 O O . ASP A 1 95 ? -10.028 -7.412 18.056 1.00 97.94 95 ASP A O 1
ATOM 725 N N . ASN A 1 96 ? -9.261 -5.537 19.006 1.00 97.25 96 ASN A N 1
ATOM 726 C CA . ASN A 1 96 ? -10.571 -4.921 19.222 1.00 97.25 96 ASN A CA 1
ATOM 727 C C . ASN A 1 96 ? -11.012 -4.005 18.063 1.00 97.25 96 ASN A C 1
ATOM 729 O O . ASN A 1 96 ? -11.853 -3.125 18.255 1.00 97.25 96 ASN A O 1
ATOM 733 N N . LEU A 1 97 ? -10.486 -4.201 16.844 1.00 96.19 97 LEU A N 1
ATOM 734 C CA . LEU A 1 97 ? -10.830 -3.371 15.680 1.00 96.19 97 LEU A CA 1
ATOM 735 C C . LEU A 1 97 ? -12.343 -3.284 15.439 1.00 96.19 97 LEU A C 1
ATOM 737 O O . LEU A 1 97 ? -12.831 -2.238 15.036 1.00 96.19 97 LEU A O 1
ATOM 741 N N . ALA A 1 98 ? -13.099 -4.352 15.698 1.00 95.50 98 ALA A N 1
ATOM 742 C CA . ALA A 1 98 ? -14.549 -4.346 15.508 1.00 95.50 98 ALA A CA 1
ATOM 743 C C . ALA A 1 98 ? -15.304 -3.399 16.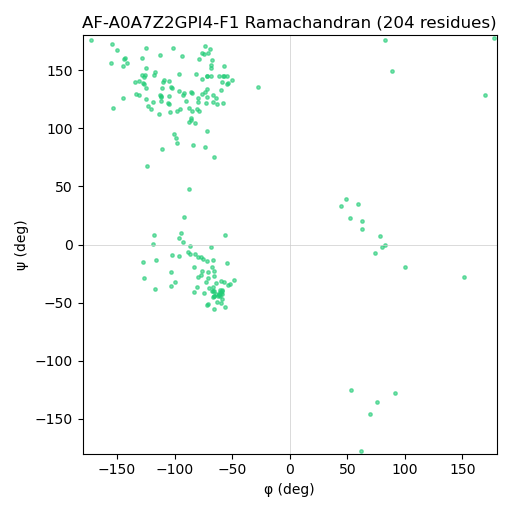456 1.00 95.50 98 ALA A C 1
ATOM 745 O O . ALA A 1 98 ? -16.414 -2.988 16.132 1.00 95.50 98 ALA A O 1
ATOM 746 N N . GLU A 1 99 ? -14.718 -3.051 17.602 1.00 96.56 99 GLU A N 1
ATOM 747 C CA . GLU A 1 99 ? -15.267 -2.054 18.527 1.00 96.56 99 GLU A CA 1
ATOM 748 C C . GLU A 1 99 ? -14.892 -0.639 18.093 1.00 96.56 99 GLU A C 1
ATOM 750 O O . GLU A 1 99 ? -15.722 0.266 18.145 1.00 96.56 99 GLU A O 1
ATOM 755 N N . LEU A 1 100 ? -13.648 -0.459 17.639 1.00 94.75 100 LEU A N 1
ATOM 756 C CA . LEU A 1 100 ? -13.135 0.837 17.206 1.00 94.75 100 LEU A CA 1
ATOM 757 C C . LEU A 1 100 ? -13.760 1.253 15.870 1.00 94.75 100 LEU A C 1
ATOM 759 O O . LEU A 1 100 ? -14.302 2.349 15.751 1.00 94.75 100 LEU A O 1
ATOM 763 N N . TRP A 1 101 ? -13.705 0.372 14.869 1.00 93.75 101 TRP A N 1
ATOM 764 C CA . TRP A 1 101 ? -14.156 0.597 13.494 1.00 93.75 101 TRP A CA 1
ATOM 765 C C . TRP A 1 101 ? -15.195 -0.460 13.074 1.00 93.75 101 TRP A C 1
ATOM 767 O O . TRP A 1 101 ? -14.929 -1.284 12.191 1.00 93.75 101 TRP A O 1
ATOM 777 N N . PRO A 1 102 ? -16.404 -0.460 13.664 1.00 92.19 102 PRO A N 1
ATOM 778 C CA . PRO A 1 102 ? -17.429 -1.470 13.381 1.00 92.19 102 PRO A CA 1
ATOM 779 C C . PRO A 1 102 ? -17.846 -1.512 11.904 1.00 92.19 102 PRO A C 1
ATOM 781 O O . PRO A 1 102 ? -18.137 -2.583 11.376 1.00 92.19 102 PRO A O 1
ATOM 784 N N . GLU A 1 103 ? -17.802 -0.368 11.219 1.00 90.12 103 GLU A N 1
ATOM 785 C CA . GLU A 1 103 ? -18.187 -0.234 9.809 1.00 90.12 103 GLU A CA 1
ATOM 786 C C . GLU A 1 103 ? -17.055 -0.530 8.815 1.00 90.12 103 GLU A C 1
ATOM 788 O O . GLU A 1 103 ? -17.282 -0.476 7.603 1.00 90.12 103 GLU A O 1
ATOM 793 N N . ALA A 1 104 ? -15.845 -0.853 9.290 1.00 90.50 104 ALA A N 1
ATOM 794 C CA . ALA A 1 104 ? -14.740 -1.185 8.403 1.00 90.50 104 ALA A CA 1
ATOM 795 C C . ALA A 1 104 ? -15.066 -2.450 7.597 1.00 90.50 104 ALA A C 1
ATOM 797 O O . ALA A 1 104 ? -15.313 -3.532 8.138 1.00 90.50 104 ALA A O 1
ATOM 798 N N . LYS A 1 105 ? -15.051 -2.287 6.274 1.00 90.75 105 LYS A N 1
ATOM 799 C CA . LYS A 1 105 ? -15.291 -3.343 5.289 1.00 90.75 105 LYS A CA 1
ATOM 800 C C . LYS A 1 105 ? -14.190 -3.298 4.253 1.00 90.75 105 LYS A C 1
ATOM 802 O O . LYS A 1 105 ? -13.779 -2.213 3.828 1.00 90.75 105 LYS A O 1
ATOM 807 N N . ALA A 1 106 ? -13.740 -4.468 3.830 1.00 92.00 106 ALA A N 1
ATOM 808 C CA . ALA A 1 106 ? -12.704 -4.572 2.825 1.00 92.00 106 ALA A CA 1
ATOM 809 C C . ALA A 1 106 ? -12.927 -5.745 1.880 1.00 92.00 106 ALA A C 1
ATOM 811 O O . ALA A 1 106 ? -13.633 -6.698 2.196 1.00 92.00 106 ALA A O 1
ATOM 812 N N . TRP A 1 107 ? -12.279 -5.665 0.731 1.00 92.75 107 TRP A N 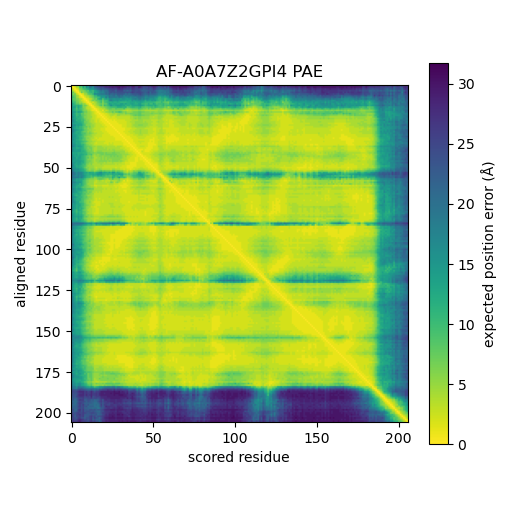1
ATOM 813 C CA . TRP A 1 107 ? -12.093 -6.775 -0.186 1.00 92.75 107 TRP A CA 1
ATOM 814 C C . TRP A 1 107 ? -10.647 -7.238 -0.073 1.00 92.75 107 TRP A C 1
ATOM 816 O O . TRP A 1 107 ? -9.738 -6.432 -0.273 1.00 92.75 107 TRP A O 1
ATOM 826 N N . ILE A 1 108 ? -10.444 -8.510 0.269 1.00 94.06 108 ILE A N 1
ATOM 827 C CA . ILE A 1 108 ? -9.131 -9.163 0.275 1.00 94.06 108 ILE A CA 1
ATOM 828 C C . ILE A 1 108 ? -9.087 -10.177 -0.857 1.00 94.06 108 ILE A C 1
ATOM 830 O O . ILE A 1 108 ? -10.048 -10.905 -1.100 1.00 94.06 108 ILE A O 1
ATOM 834 N N . GLY A 1 109 ? -7.948 -10.252 -1.525 1.00 93.31 109 GLY A N 1
ATOM 835 C CA . GLY A 1 109 ? -7.684 -11.244 -2.551 1.00 93.31 109 GLY A CA 1
ATOM 836 C C . GLY A 1 109 ? -6.231 -11.183 -2.988 1.00 93.31 109 GLY A C 1
ATOM 837 O O . GLY A 1 109 ? -5.463 -10.317 -2.554 1.00 93.31 109 GLY A O 1
ATOM 838 N N . ARG A 1 110 ? -5.850 -12.111 -3.8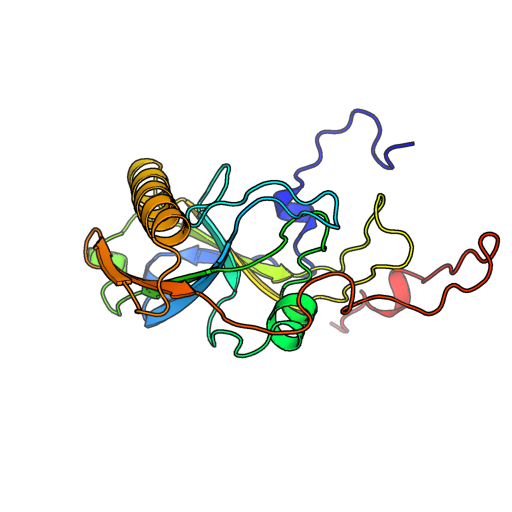63 1.00 94.81 110 ARG A N 1
ATOM 839 C CA . ARG A 1 110 ? -4.486 -12.156 -4.384 1.00 94.81 110 ARG A CA 1
ATOM 840 C C . ARG A 1 110 ? -4.294 -11.162 -5.518 1.00 94.81 110 ARG A C 1
ATOM 842 O O . ARG A 1 110 ? -5.216 -10.903 -6.281 1.00 94.81 110 ARG A O 1
ATOM 849 N N . ILE A 1 111 ? -3.095 -10.613 -5.624 1.00 92.56 111 ILE A N 1
ATOM 850 C CA . ILE A 1 111 ? -2.713 -9.620 -6.628 1.00 92.56 111 ILE A CA 1
ATOM 851 C C . ILE A 1 111 ? -2.424 -10.316 -7.951 1.00 92.56 111 ILE A C 1
ATOM 853 O O . ILE A 1 111 ? -1.590 -11.220 -7.990 1.00 92.56 111 ILE A O 1
ATOM 857 N N . ALA A 1 112 ? -3.135 -9.930 -9.010 1.00 89.75 112 ALA A N 1
ATOM 858 C CA . ALA A 1 112 ? -2.926 -10.405 -10.375 1.00 89.75 112 ALA A CA 1
ATOM 859 C C . ALA A 1 112 ? -1.599 -9.924 -10.960 1.00 89.75 112 ALA A C 1
ATOM 861 O O . ALA A 1 112 ? -1.067 -8.888 -10.550 1.00 89.75 112 ALA A O 1
ATOM 862 N N . GLU A 1 113 ? -1.136 -10.645 -11.979 1.00 87.81 113 GLU A N 1
ATOM 863 C CA . GLU A 1 113 ? -0.021 -10.212 -12.808 1.00 87.81 113 GLU A CA 1
ATOM 864 C C . GLU A 1 113 ? -0.261 -8.810 -13.387 1.00 87.81 113 GLU A C 1
ATOM 866 O O . GLU A 1 113 ? -1.388 -8.421 -13.704 1.00 87.81 113 GLU A O 1
ATOM 871 N N . GLN A 1 114 ? 0.813 -8.037 -13.519 1.00 88.44 114 GLN A N 1
ATOM 872 C CA . GLN A 1 114 ? 0.788 -6.701 -14.099 1.00 88.44 114 GLN A CA 1
ATOM 873 C C . GLN A 1 114 ? 1.828 -6.594 -15.205 1.00 88.44 114 GLN A C 1
ATOM 875 O O . GLN A 1 114 ? 2.965 -7.052 -15.074 1.00 88.44 114 GLN A O 1
ATOM 880 N N . TYR A 1 115 ? 1.438 -5.932 -16.288 1.00 87.19 115 TYR A N 1
ATOM 881 C CA . TYR A 1 115 ? 2.312 -5.586 -17.397 1.00 87.19 115 TYR A CA 1
ATOM 882 C C . TYR A 1 115 ? 2.223 -4.089 -17.654 1.00 87.19 115 TYR A C 1
ATOM 884 O O . TYR A 1 115 ? 1.141 -3.494 -17.634 1.00 87.19 115 TYR A O 1
ATOM 892 N N . SER A 1 116 ? 3.370 -3.473 -17.903 1.00 80.25 116 SER A N 1
ATOM 893 C CA . SER A 1 116 ? 3.403 -2.054 -18.219 1.00 80.25 116 SER A CA 1
ATOM 894 C C . SER A 1 116 ? 3.183 -1.803 -19.720 1.00 80.25 116 SER A C 1
ATOM 896 O O . SER A 1 116 ? 3.863 -2.416 -20.550 1.00 80.25 116 SER A O 1
ATOM 898 N N . PRO A 1 117 ? 2.279 -0.877 -20.100 1.00 72.50 117 PRO A N 1
ATOM 899 C CA . PRO A 1 117 ? 2.198 -0.388 -21.473 1.00 72.50 117 PRO A CA 1
ATOM 900 C C . PRO A 1 117 ? 3.306 0.625 -21.821 1.00 72.50 117 PRO A C 1
ATOM 902 O O . PRO A 1 117 ? 3.655 0.742 -22.995 1.00 72.50 117 PRO A O 1
ATOM 905 N N . ASP A 1 118 ? 3.851 1.341 -20.831 1.00 72.62 118 ASP A N 1
ATOM 906 C CA . ASP A 1 118 ? 4.742 2.500 -21.019 1.00 72.62 118 ASP A CA 1
ATOM 907 C C . ASP A 1 118 ? 6.230 2.174 -20.769 1.00 72.62 118 ASP A C 1
ATOM 909 O O . ASP A 1 118 ? 7.128 2.809 -21.325 1.00 72.62 118 ASP A O 1
ATOM 913 N N . SER A 1 119 ? 6.488 1.130 -19.987 1.00 74.19 119 SER A N 1
ATOM 914 C CA . SER A 1 119 ? 7.782 0.522 -19.692 1.00 74.19 119 SER A CA 1
ATOM 915 C C . SER A 1 119 ? 7.826 -0.866 -20.342 1.00 74.19 119 SER A C 1
ATOM 917 O O . SER A 1 119 ? 7.554 -1.874 -19.679 1.00 74.19 119 SER A O 1
ATOM 919 N N . PRO A 1 120 ? 8.143 -0.949 -21.653 1.00 69.69 120 PRO A N 1
ATOM 920 C CA . PRO A 1 120 ? 8.187 -2.224 -22.351 1.00 69.69 120 PRO A CA 1
ATOM 921 C C . PRO A 1 120 ? 9.112 -3.188 -21.604 1.00 69.69 120 PRO A C 1
ATOM 923 O O . PRO A 1 120 ? 10.176 -2.789 -21.130 1.00 69.69 120 PRO A O 1
ATOM 926 N N . PHE A 1 121 ? 8.688 -4.450 -21.518 1.00 79.12 121 PHE A N 1
ATOM 927 C CA . PHE A 1 121 ? 9.376 -5.557 -20.840 1.00 79.12 121 PHE A CA 1
ATOM 928 C C . PHE A 1 121 ? 9.227 -5.639 -19.318 1.00 79.12 121 PHE A C 1
ATOM 930 O O . PHE A 1 121 ? 9.719 -6.622 -18.765 1.00 79.12 121 PHE A O 1
ATOM 937 N N . GLN A 1 122 ? 8.538 -4.703 -18.648 1.00 87.94 122 GLN A N 1
ATOM 938 C CA . GLN A 1 122 ? 8.187 -4.910 -17.241 1.00 87.94 122 GLN A CA 1
ATOM 939 C C . GLN A 1 122 ? 6.952 -5.813 -17.113 1.00 87.94 122 GLN A C 1
ATOM 941 O O . GLN A 1 122 ? 5.848 -5.449 -17.527 1.00 87.94 122 GLN A O 1
ATOM 946 N N . TYR A 1 123 ? 7.157 -6.976 -16.502 1.00 88.56 123 TYR A N 1
ATOM 947 C CA . TYR A 1 123 ? 6.154 -7.957 -16.118 1.00 88.56 123 TYR A CA 1
ATOM 948 C C . TYR A 1 123 ? 6.378 -8.366 -14.660 1.00 88.56 123 TYR A C 1
ATOM 950 O O . TYR A 1 123 ? 7.483 -8.749 -14.270 1.00 88.56 123 TYR A O 1
ATOM 958 N N . LEU A 1 124 ? 5.323 -8.304 -13.854 1.00 90.81 124 LEU A N 1
ATOM 959 C CA . LEU A 1 124 ? 5.333 -8.728 -12.458 1.00 90.81 124 LEU A CA 1
ATOM 960 C C . LEU A 1 124 ? 4.219 -9.747 -12.257 1.00 90.81 124 LEU A C 1
ATOM 962 O O . LEU A 1 124 ? 3.068 -9.458 -12.556 1.00 90.81 124 LEU A O 1
ATOM 966 N N . GLU A 1 125 ? 4.559 -10.925 -11.744 1.00 89.25 125 GLU A N 1
ATOM 967 C CA . GLU A 1 125 ? 3.613 -12.036 -11.574 1.00 89.25 125 GLU A CA 1
ATOM 968 C C . GLU A 1 125 ? 2.588 -11.782 -10.455 1.00 89.25 125 GLU A C 1
ATOM 970 O O . GLU A 1 125 ? 1.457 -12.255 -10.524 1.00 89.25 125 GLU A O 1
ATOM 975 N N . GLY A 1 126 ? 2.954 -10.998 -9.436 1.00 91.62 126 GLY A N 1
ATOM 976 C CA . GLY A 1 126 ? 2.100 -10.769 -8.275 1.00 91.62 126 GLY A CA 1
ATOM 977 C C . GLY A 1 126 ? 2.096 -11.967 -7.333 1.00 91.62 126 GLY A C 1
ATOM 978 O O . GLY A 1 126 ? 3.145 -12.511 -6.992 1.00 91.62 126 GLY A O 1
ATOM 979 N N . GLY A 1 127 ? 0.916 -12.353 -6.849 1.00 90.88 127 GLY A N 1
ATOM 980 C CA . GLY A 1 127 ? 0.773 -13.474 -5.912 1.00 90.88 127 GLY A CA 1
ATOM 981 C C . GLY A 1 127 ? 0.617 -13.082 -4.443 1.00 90.88 127 GLY A C 1
ATOM 982 O O . GLY A 1 127 ? 0.105 -13.888 -3.664 1.00 90.88 127 GLY A O 1
ATOM 983 N N . GLY A 1 128 ? 0.996 -11.859 -4.060 1.00 93.25 128 GLY A N 1
ATOM 984 C CA . GLY A 1 128 ? 0.760 -11.325 -2.716 1.00 93.25 128 GLY A CA 1
ATOM 985 C C . GLY A 1 128 ? -0.721 -11.059 -2.438 1.00 93.25 128 GLY A C 1
ATOM 986 O O . GLY A 1 128 ? -1.550 -11.070 -3.346 1.00 93.25 128 GLY A O 1
ATOM 987 N N . GLU A 1 129 ? -1.071 -10.800 -1.179 1.00 94.81 129 GLU A N 1
ATOM 988 C CA . GLU A 1 129 ? -2.424 -10.378 -0.801 1.00 94.81 129 GLU A CA 1
ATOM 989 C C . GLU A 1 129 ? -2.526 -8.850 -0.787 1.00 94.81 129 GLU A C 1
ATOM 991 O O . GLU A 1 129 ? -1.709 -8.172 -0.161 1.00 94.81 129 GLU A O 1
ATOM 996 N N . GLN A 1 130 ? -3.557 -8.307 -1.437 1.00 93.12 130 GLN A N 1
ATOM 997 C CA . GLN A 1 130 ? -3.934 -6.898 -1.315 1.00 93.12 130 GLN A CA 1
ATOM 998 C C . GLN A 1 130 ? -5.278 -6.758 -0.615 1.00 93.12 130 GLN A C 1
ATOM 1000 O O . GLN A 1 130 ? -6.083 -7.690 -0.545 1.00 93.12 130 GLN A O 1
ATOM 1005 N N . LEU A 1 131 ? -5.520 -5.541 -0.149 1.00 92.19 131 LEU A N 1
ATOM 1006 C CA . LEU A 1 131 ? -6.753 -5.149 0.493 1.00 92.19 131 LEU A CA 1
ATOM 1007 C C . LEU A 1 131 ? -7.225 -3.812 -0.074 1.00 92.19 131 LEU A C 1
ATOM 1009 O O . LEU A 1 131 ? -6.478 -2.837 -0.100 1.00 92.19 131 LEU A O 1
ATOM 1013 N N . VAL A 1 132 ? -8.491 -3.751 -0.476 1.00 90.31 132 VAL A N 1
ATOM 1014 C CA . VAL A 1 132 ? -9.176 -2.491 -0.785 1.00 90.31 132 VAL A CA 1
ATOM 1015 C C . VAL A 1 132 ? -10.260 -2.291 0.256 1.00 90.31 132 VAL A C 1
ATOM 1017 O O . VAL A 1 132 ? -11.228 -3.049 0.302 1.00 90.31 132 VAL A O 1
ATOM 1020 N N . ALA A 1 133 ? -10.092 -1.283 1.106 1.00 87.19 133 ALA A N 1
ATOM 1021 C CA . ALA A 1 133 ? -10.996 -1.022 2.210 1.00 87.19 133 ALA A CA 1
ATOM 1022 C C . ALA A 1 133 ? -11.712 0.317 2.100 1.00 87.19 133 ALA A C 1
ATOM 1024 O O . ALA A 1 133 ? -11.173 1.327 1.639 1.00 87.19 133 ALA A O 1
ATOM 1025 N N . ASN A 1 134 ? -12.933 0.322 2.625 1.00 84.75 134 ASN A N 1
ATOM 1026 C CA . ASN A 1 134 ? -13.640 1.538 2.968 1.00 84.75 134 ASN A CA 1
ATOM 1027 C C . ASN A 1 134 ? -13.480 1.794 4.472 1.00 84.75 134 ASN A C 1
ATOM 1029 O O . ASN A 1 134 ? -14.268 1.303 5.277 1.00 84.75 134 ASN A O 1
ATOM 1033 N N . PHE A 1 135 ? -12.446 2.551 4.841 1.00 85.38 135 PHE A N 1
ATOM 1034 C CA . PHE A 1 135 ? -12.232 3.009 6.220 1.00 85.38 135 PHE A CA 1
ATOM 1035 C C . PHE A 1 135 ? -12.762 4.430 6.478 1.00 85.38 135 PHE A C 1
ATOM 1037 O O . PHE A 1 135 ? -12.566 4.985 7.553 1.00 85.38 135 PHE A O 1
ATOM 1044 N N . GLY A 1 136 ? -13.445 5.027 5.499 1.00 86.12 136 GLY A N 1
ATOM 1045 C CA . GLY A 1 136 ? -13.939 6.396 5.585 1.00 86.12 136 GLY A CA 1
ATOM 1046 C C . GLY A 1 136 ? -12.935 7.446 5.101 1.00 86.12 136 GLY A C 1
ATOM 1047 O O . GLY A 1 136 ? -11.715 7.301 5.190 1.00 86.12 136 GLY A O 1
ATOM 1048 N N . LYS A 1 137 ? -13.484 8.537 4.563 1.00 87.69 137 LYS A N 1
ATOM 1049 C CA . LYS A 1 137 ? -12.724 9.613 3.915 1.00 87.69 137 LYS A CA 1
ATOM 1050 C C . LYS A 1 137 ? -11.765 10.327 4.875 1.00 87.69 137 LYS A C 1
ATOM 1052 O O . LYS A 1 137 ? -10.606 10.526 4.528 1.00 87.69 137 LYS A O 1
ATOM 1057 N N . ASN A 1 138 ? -12.227 10.646 6.084 1.00 89.88 138 ASN A N 1
ATOM 1058 C CA . ASN A 1 138 ? -11.437 11.395 7.065 1.00 89.88 138 ASN A CA 1
ATOM 1059 C C . ASN A 1 138 ? -10.145 10.662 7.448 1.00 89.88 138 ASN A C 1
ATOM 1061 O O . ASN A 1 138 ? -9.104 11.298 7.586 1.00 89.88 138 ASN A O 1
ATOM 1065 N N . LEU A 1 139 ? -10.195 9.333 7.587 1.00 90.56 139 LEU A N 1
ATOM 1066 C CA . LEU A 1 139 ? -9.008 8.540 7.892 1.00 90.56 139 LEU A CA 1
ATOM 1067 C C . LEU A 1 139 ? -8.008 8.580 6.727 1.00 90.56 139 LEU A C 1
ATOM 1069 O O . LEU A 1 139 ? -6.818 8.805 6.935 1.00 90.56 139 LEU A O 1
ATOM 1073 N N . VAL A 1 140 ? -8.491 8.407 5.492 1.00 90.94 140 VAL A N 1
ATOM 1074 C CA . VAL A 1 140 ? -7.649 8.454 4.284 1.00 90.94 140 VAL A CA 1
ATOM 1075 C C . VAL A 1 140 ? -6.960 9.814 4.135 1.00 90.94 140 VAL A C 1
ATOM 1077 O O . VAL A 1 140 ? -5.773 9.869 3.804 1.00 90.94 140 VAL A O 1
ATOM 1080 N N . GLU A 1 141 ? -7.672 10.906 4.418 1.00 92.94 141 GLU A N 1
ATOM 1081 C CA . GLU A 1 141 ? -7.123 12.265 4.391 1.00 92.94 141 GLU A CA 1
ATOM 1082 C C . GLU A 1 141 ? -6.061 12.477 5.478 1.00 92.94 141 GLU A C 1
ATOM 1084 O O . GLU A 1 141 ? -4.984 12.990 5.174 1.00 92.94 141 GLU A O 1
ATOM 1089 N N . GLN A 1 142 ? -6.306 12.014 6.710 1.00 95.19 142 GLN A N 1
ATOM 1090 C CA . GLN A 1 142 ? -5.342 12.108 7.815 1.00 95.19 142 GLN A CA 1
ATOM 1091 C C . GLN A 1 142 ? -4.058 11.318 7.531 1.00 95.19 142 GLN A C 1
ATOM 1093 O O . GLN A 1 142 ? -2.960 11.871 7.619 1.00 95.19 142 GLN A O 1
ATOM 1098 N N . ILE A 1 143 ? -4.178 10.051 7.112 1.00 95.56 143 ILE A N 1
ATOM 1099 C CA . ILE A 1 143 ? -3.027 9.208 6.744 1.00 95.56 143 ILE A CA 1
ATOM 1100 C C . ILE A 1 143 ? -2.234 9.862 5.605 1.00 95.56 143 ILE A C 1
ATOM 1102 O O . ILE A 1 143 ? -1.003 9.851 5.608 1.00 95.56 143 ILE A O 1
ATOM 1106 N N . THR A 1 144 ? -2.928 10.449 4.628 1.00 95.25 144 THR A N 1
ATOM 1107 C CA . THR A 1 144 ? -2.292 11.146 3.504 1.00 95.25 144 THR A CA 1
ATOM 1108 C C . THR A 1 144 ? -1.542 12.397 3.953 1.00 95.25 144 THR A C 1
ATOM 1110 O O . THR A 1 144 ? -0.406 12.594 3.521 1.00 95.25 144 THR A O 1
ATOM 1113 N N . ALA A 1 145 ? -2.129 13.210 4.834 1.00 96.50 145 ALA A N 1
ATOM 1114 C CA . ALA A 1 145 ? -1.484 14.402 5.378 1.00 96.50 145 ALA A CA 1
ATOM 1115 C C . ALA A 1 145 ? -0.188 14.045 6.124 1.00 96.50 145 ALA A C 1
ATOM 1117 O O . ALA A 1 145 ? 0.877 14.561 5.782 1.00 96.50 145 ALA A O 1
ATOM 1118 N N . ILE A 1 146 ? -0.247 13.072 7.040 1.00 97.31 146 ILE A N 1
ATOM 1119 C CA . ILE A 1 146 ? 0.926 12.582 7.780 1.00 97.31 146 ILE A CA 1
ATOM 1120 C C . ILE A 1 146 ? 1.979 12.015 6.818 1.00 97.31 146 ILE A C 1
ATOM 1122 O O . ILE A 1 146 ? 3.166 12.324 6.929 1.00 97.31 146 ILE A O 1
ATOM 1126 N N . GLY A 1 147 ? 1.561 11.221 5.827 1.00 96.50 147 GLY A N 1
ATOM 1127 C CA . GLY A 1 147 ? 2.467 10.690 4.809 1.00 96.50 147 GLY A CA 1
ATOM 1128 C C . GLY A 1 147 ? 3.185 11.791 4.019 1.00 96.50 147 GLY A C 1
ATOM 1129 O O . GLY A 1 147 ? 4.377 11.671 3.733 1.00 96.50 147 GLY A O 1
ATOM 1130 N N . ASN A 1 148 ? 2.499 12.888 3.695 1.00 96.44 148 ASN A N 1
ATOM 1131 C CA . ASN A 1 148 ? 3.109 14.037 3.026 1.00 96.44 148 ASN A CA 1
ATOM 1132 C C . ASN A 1 148 ? 4.123 14.757 3.924 1.00 96.44 148 ASN A C 1
ATOM 1134 O O . ASN A 1 148 ? 5.200 15.112 3.446 1.00 96.44 148 ASN A O 1
ATOM 1138 N N . GLU A 1 149 ? 3.834 14.906 5.217 1.00 96.88 149 GLU A N 1
ATOM 1139 C CA . GLU A 1 149 ? 4.787 15.456 6.189 1.00 96.88 149 GLU A CA 1
ATOM 1140 C C . GLU A 1 149 ? 6.051 14.589 6.291 1.00 96.88 149 GLU A C 1
ATOM 1142 O O . GLU A 1 149 ? 7.165 15.109 6.268 1.00 96.88 149 GLU A O 1
ATOM 1147 N N . VAL A 1 150 ? 5.901 13.260 6.325 1.00 96.44 150 VAL A N 1
ATOM 1148 C CA . VAL A 1 150 ? 7.033 12.316 6.352 1.00 96.44 150 VAL A CA 1
ATOM 1149 C C . VAL A 1 150 ? 7.865 12.395 5.068 1.00 96.44 150 VAL A C 1
ATOM 1151 O O . VAL A 1 150 ? 9.096 12.433 5.140 1.00 96.44 150 VAL A O 1
ATOM 1154 N N . LYS A 1 151 ? 7.219 12.487 3.895 1.00 94.50 151 LYS A N 1
ATOM 1155 C CA . LYS A 1 151 ? 7.915 12.717 2.615 1.00 94.50 151 LYS A CA 1
ATOM 1156 C C . LYS A 1 151 ? 8.719 14.013 2.631 1.00 94.50 151 LYS A C 1
ATOM 1158 O O . LYS A 1 151 ? 9.877 14.003 2.218 1.00 94.50 151 LYS A O 1
ATOM 1163 N N . ALA A 1 152 ? 8.110 15.101 3.103 1.00 94.81 152 ALA A N 1
ATOM 1164 C CA . ALA A 1 152 ? 8.736 16.417 3.161 1.00 94.81 152 ALA A CA 1
ATOM 1165 C C . ALA A 1 152 ? 9.922 16.449 4.135 1.00 94.81 152 ALA A C 1
ATOM 1167 O O . ALA A 1 152 ? 10.954 17.037 3.821 1.00 94.81 152 ALA A O 1
ATOM 1168 N N . ALA A 1 153 ? 9.800 15.778 5.284 1.00 94.44 153 ALA A N 1
ATOM 1169 C CA . ALA A 1 153 ? 10.882 15.663 6.255 1.00 94.44 153 ALA A CA 1
ATOM 1170 C C . ALA A 1 153 ? 12.061 14.835 5.716 1.00 94.44 153 ALA A C 1
ATOM 1172 O O . ALA A 1 153 ? 13.213 15.124 6.030 1.00 94.44 153 ALA A O 1
ATOM 1173 N N . GLY A 1 154 ? 11.788 13.782 4.934 1.00 90.81 154 GLY A N 1
ATOM 1174 C CA . GLY A 1 154 ? 12.820 12.919 4.347 1.00 90.81 154 GLY A CA 1
ATOM 1175 C C . GLY A 1 154 ? 13.682 12.164 5.371 1.00 90.81 154 GLY A C 1
ATOM 1176 O O . GLY A 1 154 ? 14.725 11.615 4.996 1.00 90.81 154 GLY A O 1
ATOM 1177 N N . SER A 1 155 ? 13.253 12.147 6.639 1.00 91.25 155 SER A N 1
ATOM 1178 C CA . SER A 1 155 ? 13.954 11.541 7.773 1.00 91.25 155 SER A CA 1
ATOM 1179 C C . SER A 1 155 ? 13.991 10.011 7.676 1.00 91.25 155 SER A C 1
ATOM 1181 O O . SER A 1 155 ? 13.137 9.384 7.049 1.00 91.25 155 SER A O 1
ATOM 1183 N N . ASN A 1 156 ? 14.997 9.411 8.316 1.00 93.19 156 ASN A N 1
ATOM 1184 C CA . ASN A 1 156 ? 15.095 7.960 8.506 1.00 93.19 156 ASN A CA 1
ATOM 1185 C C . ASN A 1 156 ? 14.394 7.479 9.785 1.00 93.19 156 ASN A C 1
ATOM 1187 O O . ASN A 1 156 ? 14.333 6.275 10.024 1.00 93.19 156 ASN A O 1
ATOM 1191 N N . GLU A 1 157 ? 13.904 8.397 10.616 1.00 94.88 157 GLU A N 1
ATOM 1192 C CA . GLU A 1 157 ? 13.160 8.058 11.825 1.00 94.88 157 GLU A CA 1
ATOM 1193 C C . GLU A 1 157 ? 11.768 7.524 11.479 1.00 94.88 157 GLU A C 1
ATOM 1195 O O . GLU A 1 157 ? 11.128 7.964 10.519 1.00 94.88 157 GLU A O 1
ATOM 1200 N N . VAL A 1 158 ? 11.298 6.563 12.275 1.00 97.12 158 VAL A N 1
ATOM 1201 C CA . VAL A 1 158 ? 9.927 6.060 12.175 1.00 97.12 158 VAL A CA 1
ATOM 1202 C C . VAL A 1 158 ? 9.008 7.050 12.875 1.00 97.12 158 VAL A C 1
ATOM 1204 O O . VAL A 1 158 ? 9.202 7.352 14.051 1.00 97.12 158 VAL A O 1
ATOM 1207 N N . ARG A 1 159 ? 7.985 7.521 12.166 1.00 97.94 159 ARG A N 1
ATOM 1208 C CA . ARG A 1 159 ? 6.894 8.291 12.755 1.00 97.94 159 ARG A CA 1
ATOM 1209 C C . ARG A 1 159 ? 5.736 7.356 13.072 1.00 97.94 159 ARG A C 1
ATOM 1211 O O . ARG A 1 159 ? 5.151 6.777 12.161 1.00 97.94 159 ARG A O 1
ATOM 1218 N N . THR A 1 160 ? 5.406 7.229 14.350 1.00 98.31 160 THR A N 1
ATOM 1219 C CA . THR A 1 160 ? 4.276 6.426 14.827 1.00 98.31 160 THR A CA 1
ATOM 1220 C C . THR A 1 160 ? 3.133 7.342 15.235 1.00 98.31 160 THR A C 1
ATOM 1222 O O . THR A 1 160 ? 3.328 8.245 16.043 1.00 98.31 160 THR A O 1
ATOM 1225 N N . GLU A 1 161 ? 1.941 7.080 14.711 1.00 98.19 161 GLU A N 1
ATOM 1226 C CA . GLU A 1 161 ? 0.722 7.832 15.006 1.00 98.19 161 GLU A CA 1
ATOM 1227 C C . GLU A 1 161 ? -0.393 6.885 15.453 1.00 98.19 161 GLU A C 1
ATOM 1229 O O . GLU A 1 161 ? -0.526 5.768 14.946 1.00 98.19 161 GLU A O 1
ATOM 1234 N N . MET A 1 162 ? -1.214 7.339 16.397 1.00 97.62 162 MET A N 1
ATOM 1235 C CA . MET A 1 162 ? -2.447 6.657 16.790 1.00 97.62 162 MET A CA 1
ATOM 1236 C C . MET A 1 162 ? -3.626 7.406 16.182 1.00 97.62 162 MET A C 1
ATOM 1238 O O . MET A 1 162 ? -3.894 8.540 16.570 1.00 97.62 162 MET A O 1
ATOM 1242 N N . ILE A 1 163 ? -4.338 6.772 15.253 1.00 95.19 163 ILE A N 1
ATOM 1243 C CA . ILE A 1 163 ? -5.496 7.369 14.581 1.00 95.19 163 ILE A CA 1
ATOM 1244 C C . ILE A 1 163 ? -6.705 6.487 14.860 1.00 95.19 163 ILE A C 1
ATOM 1246 O O . ILE A 1 163 ? -6.710 5.309 14.501 1.00 95.19 163 ILE A O 1
ATOM 1250 N N . ASP A 1 164 ? -7.699 7.038 15.557 1.00 93.19 164 ASP A N 1
ATOM 1251 C CA . ASP A 1 164 ? -8.934 6.342 15.939 1.00 93.19 164 ASP A CA 1
ATOM 1252 C C . ASP A 1 164 ? -8.689 4.962 16.585 1.00 93.19 164 ASP A C 1
ATOM 1254 O O . ASP A 1 164 ? -9.393 3.989 16.321 1.00 93.19 164 ASP A O 1
ATOM 1258 N N . GLY A 1 165 ? -7.647 4.867 17.421 1.00 94.94 165 GLY A N 1
ATOM 1259 C CA . GLY A 1 165 ? -7.272 3.644 18.140 1.00 94.94 165 GLY A CA 1
ATOM 1260 C C . GLY A 1 165 ? -6.431 2.637 17.344 1.00 94.94 165 GLY A C 1
ATOM 1261 O O . GLY A 1 165 ? -6.027 1.621 17.904 1.00 94.94 165 GLY A O 1
ATOM 1262 N N . VAL A 1 166 ? -6.101 2.919 16.081 1.00 97.06 166 VAL A N 1
ATOM 1263 C CA . VAL A 1 166 ? -5.212 2.092 15.248 1.00 97.06 166 VAL A CA 1
ATOM 1264 C C . VAL A 1 166 ? -3.831 2.732 15.160 1.00 97.06 166 VAL A C 1
ATOM 1266 O O . VAL A 1 166 ? -3.706 3.940 14.954 1.00 97.06 166 VAL A O 1
ATOM 1269 N N . ARG A 1 167 ? -2.776 1.922 15.310 1.00 98.25 167 ARG A N 1
ATOM 1270 C CA . ARG A 1 167 ? -1.394 2.399 15.188 1.00 98.25 167 ARG A CA 1
ATOM 1271 C C . ARG A 1 167 ? -0.956 2.401 13.730 1.00 98.25 167 ARG A C 1
ATOM 1273 O O . ARG A 1 167 ? -1.052 1.375 13.056 1.00 98.25 167 ARG A O 1
ATOM 1280 N N . PHE A 1 168 ? -0.400 3.517 13.283 1.00 98.31 168 PHE A N 1
ATOM 1281 C CA . PHE A 1 168 ? 0.206 3.684 11.972 1.00 98.31 168 PHE A CA 1
ATOM 1282 C C . PHE A 1 168 ? 1.683 4.028 12.111 1.00 98.31 168 PHE A C 1
ATOM 1284 O O . PHE A 1 168 ? 2.033 5.029 12.726 1.00 98.31 168 PHE A O 1
ATOM 1291 N N . ASP A 1 169 ? 2.535 3.212 11.502 1.00 98.44 169 ASP A N 1
ATOM 1292 C CA . ASP A 1 169 ? 3.974 3.441 11.439 1.00 98.44 169 ASP A CA 1
ATOM 1293 C C . ASP A 1 169 ? 4.336 3.911 10.023 1.00 98.44 169 ASP A C 1
ATOM 1295 O O . ASP A 1 169 ? 4.086 3.212 9.037 1.00 98.44 169 ASP A O 1
ATOM 1299 N N . PHE A 1 170 ? 4.917 5.105 9.920 1.00 98.19 170 PHE A N 1
ATOM 1300 C CA . PHE A 1 170 ? 5.370 5.720 8.676 1.00 98.19 170 PHE A CA 1
ATOM 1301 C C . PHE A 1 170 ? 6.889 5.812 8.678 1.00 98.19 170 PHE A C 1
ATOM 1303 O O . PHE A 1 170 ? 7.487 6.333 9.619 1.00 98.19 170 PHE A O 1
ATOM 1310 N N . PHE A 1 171 ? 7.533 5.335 7.618 1.00 97.44 171 PHE A N 1
ATOM 1311 C CA . PHE A 1 171 ? 8.990 5.354 7.548 1.00 97.44 171 PHE A CA 1
ATOM 1312 C C . PHE A 1 171 ? 9.506 5.346 6.118 1.00 97.44 171 PHE A C 1
ATOM 1314 O O . PHE A 1 171 ? 8.848 4.878 5.186 1.00 97.44 171 PHE A O 1
ATOM 1321 N N . LYS A 1 172 ? 10.728 5.846 5.952 1.00 96.69 172 LYS A N 1
ATOM 1322 C CA . LYS A 1 172 ? 11.481 5.737 4.706 1.00 96.69 172 LYS A CA 1
ATOM 1323 C C . LYS A 1 172 ? 11.996 4.309 4.533 1.00 96.69 172 LYS A C 1
ATOM 1325 O O . LYS A 1 172 ? 12.592 3.751 5.451 1.00 96.69 172 LYS A O 1
ATOM 1330 N N . THR A 1 173 ? 11.795 3.709 3.361 1.00 95.06 173 THR A N 1
ATOM 1331 C CA . THR A 1 173 ? 12.148 2.291 3.145 1.00 95.06 173 THR A CA 1
ATOM 1332 C C . THR A 1 173 ? 13.654 2.060 3.046 1.00 95.06 173 THR A C 1
ATOM 1334 O O . THR A 1 173 ? 14.140 1.001 3.434 1.00 95.06 173 THR A O 1
ATOM 1337 N N . ASN A 1 174 ? 14.394 3.043 2.517 1.00 93.81 174 ASN A N 1
ATOM 1338 C CA . ASN A 1 174 ? 15.830 2.954 2.223 1.00 93.81 174 ASN A CA 1
ATOM 1339 C C . ASN A 1 174 ? 16.220 1.731 1.373 1.00 93.81 174 ASN A C 1
ATOM 1341 O O . ASN A 1 174 ? 17.372 1.289 1.392 1.00 93.81 174 ASN A O 1
ATOM 1345 N N . TRP A 1 175 ? 15.269 1.176 0.619 1.00 94.06 175 TRP A N 1
ATOM 1346 C CA . TRP A 1 175 ? 15.558 0.079 -0.288 1.00 94.06 175 TRP A CA 1
ATOM 1347 C C . TRP A 1 175 ? 16.435 0.559 -1.441 1.00 94.06 175 TRP A C 1
ATOM 1349 O O . TRP A 1 175 ? 16.320 1.689 -1.913 1.00 94.06 175 TRP A O 1
ATOM 1359 N N . LYS A 1 176 ? 17.320 -0.329 -1.886 1.00 90.81 176 LYS A N 1
ATOM 1360 C CA . LYS A 1 176 ? 18.131 -0.138 -3.087 1.00 90.81 176 LYS A CA 1
ATOM 1361 C C . LYS A 1 176 ? 17.427 -0.771 -4.281 1.00 90.81 176 LYS A C 1
ATOM 1363 O O . LYS A 1 176 ? 16.536 -1.598 -4.090 1.00 90.81 176 LYS A O 1
ATOM 1368 N N . ASP A 1 177 ? 17.851 -0.375 -5.477 1.00 89.44 177 ASP A N 1
ATOM 1369 C CA . ASP A 1 177 ? 17.472 -1.031 -6.734 1.00 89.44 177 ASP A CA 1
ATOM 1370 C C . ASP A 1 177 ? 15.957 -1.046 -6.984 1.00 89.44 177 ASP A C 1
ATOM 1372 O O . ASP A 1 177 ? 15.402 -1.999 -7.514 1.00 89.44 177 ASP A O 1
ATOM 1376 N N . VAL A 1 178 ? 15.267 0.016 -6.557 1.00 89.00 178 VAL A N 1
ATOM 1377 C CA . VAL A 1 178 ? 13.801 0.034 -6.523 1.00 89.00 178 VAL A CA 1
ATOM 1378 C C . VAL A 1 178 ? 13.190 0.175 -7.914 1.00 89.00 178 VAL A C 1
ATOM 1380 O O . VAL A 1 178 ? 12.199 -0.487 -8.216 1.00 89.00 178 VAL A O 1
ATOM 1383 N N . GLU A 1 179 ? 13.767 1.040 -8.741 1.00 90.88 179 GLU A N 1
ATOM 1384 C CA . GLU A 1 179 ? 13.260 1.422 -10.060 1.00 90.88 179 GLU A CA 1
ATOM 1385 C C . GLU A 1 179 ? 14.157 0.840 -11.159 1.00 90.88 179 GLU A C 1
ATOM 1387 O O . GLU A 1 179 ? 15.380 0.852 -11.040 1.00 90.88 179 GLU A O 1
ATOM 1392 N N . ARG A 1 180 ? 13.551 0.389 -12.257 1.00 88.00 180 ARG A N 1
ATOM 1393 C CA . ARG A 1 180 ? 14.145 -0.188 -13.471 1.00 88.00 180 ARG A CA 1
ATOM 1394 C C . ARG A 1 180 ? 14.926 -1.491 -13.281 1.00 88.00 180 ARG A C 1
ATOM 1396 O O . ARG A 1 180 ? 15.747 -1.838 -14.127 1.00 88.00 180 ARG A O 1
ATOM 1403 N N . VAL A 1 181 ? 14.687 -2.216 -12.188 1.00 89.25 181 VAL A N 1
ATOM 1404 C CA . VAL A 1 181 ? 15.427 -3.455 -11.873 1.00 89.25 181 VAL A CA 1
ATOM 1405 C C . VAL A 1 181 ? 14.534 -4.691 -11.847 1.00 89.25 181 VAL A C 1
ATOM 1407 O O . VAL A 1 181 ? 14.937 -5.762 -12.291 1.00 89.25 181 VAL A O 1
ATOM 1410 N N . HIS A 1 182 ? 13.314 -4.572 -11.334 1.00 90.31 182 HIS A N 1
ATOM 1411 C CA . HIS A 1 182 ? 12.469 -5.723 -11.027 1.00 90.31 182 HIS A CA 1
ATOM 1412 C C . HIS A 1 182 ? 11.385 -5.947 -12.085 1.00 90.31 182 HIS A C 1
ATOM 1414 O O . HIS A 1 182 ? 10.701 -5.008 -12.495 1.00 90.31 182 HIS A O 1
ATOM 1420 N N . GLY A 1 183 ? 11.213 -7.208 -12.491 1.00 84.44 183 GLY A N 1
ATOM 1421 C CA . GLY A 1 183 ? 10.222 -7.608 -13.491 1.00 84.44 183 GLY A CA 1
ATOM 1422 C C . GLY A 1 183 ? 10.627 -7.332 -14.939 1.00 84.44 183 GLY A C 1
ATOM 1423 O O . GLY A 1 183 ? 9.808 -7.497 -15.831 1.00 84.44 183 GLY A O 1
ATOM 1424 N N . TYR A 1 184 ? 11.864 -6.911 -15.202 1.00 85.12 184 TYR A N 1
ATOM 1425 C CA . TYR A 1 184 ? 12.336 -6.661 -16.563 1.00 85.12 184 TYR A CA 1
ATOM 1426 C C . TYR A 1 184 ? 12.893 -7.943 -17.184 1.00 85.12 184 TYR A C 1
ATOM 1428 O O . TYR A 1 184 ? 13.872 -8.505 -16.694 1.00 85.12 184 TYR A O 1
ATOM 1436 N N . GLY A 1 185 ? 12.264 -8.406 -18.265 1.00 70.00 185 GLY A N 1
ATOM 1437 C CA . GLY A 1 185 ? 12.811 -9.476 -19.100 1.00 70.00 185 GLY A CA 1
ATOM 1438 C C . GLY A 1 185 ? 13.940 -8.983 -20.009 1.00 70.00 185 GLY A C 1
ATOM 1439 O O . GLY A 1 185 ? 14.090 -7.781 -20.242 1.00 70.00 185 GLY A O 1
ATOM 1440 N N . GLU A 1 186 ? 14.715 -9.910 -20.580 1.00 56.56 186 GLU A N 1
ATOM 1441 C CA . GLU A 1 186 ? 15.582 -9.563 -21.708 1.00 56.56 186 GLU A CA 1
ATOM 1442 C C . GLU A 1 186 ? 14.721 -9.022 -22.854 1.00 56.56 186 GLU A C 1
ATOM 1444 O O . GLU A 1 186 ? 13.633 -9.541 -23.128 1.00 56.56 186 GLU A O 1
ATOM 1449 N N . ALA A 1 187 ? 15.206 -7.981 -23.533 1.00 49.91 187 ALA A N 1
ATOM 1450 C CA . ALA A 1 187 ? 14.579 -7.444 -24.731 1.00 49.91 187 ALA A CA 1
ATOM 1451 C C . ALA A 1 187 ? 14.658 -8.481 -25.866 1.00 49.91 187 ALA A C 1
ATOM 1453 O O . ALA A 1 187 ? 15.462 -8.360 -26.788 1.00 49.91 187 ALA A O 1
ATOM 1454 N N . SER A 1 188 ? 13.831 -9.525 -25.807 1.00 43.53 188 SER A N 1
ATOM 1455 C CA . SER A 1 188 ? 13.573 -10.362 -26.970 1.00 43.53 188 SER A CA 1
ATOM 1456 C C . SER A 1 188 ? 12.989 -9.447 -28.046 1.00 43.53 188 SER A C 1
ATOM 1458 O O . SER A 1 188 ? 12.181 -8.567 -27.743 1.00 43.53 188 SER A O 1
ATOM 1460 N N . ASN A 1 189 ? 13.524 -9.566 -29.266 1.00 42.09 189 ASN A N 1
ATOM 1461 C CA . ASN A 1 189 ? 13.272 -8.697 -30.417 1.00 42.09 189 ASN A CA 1
ATOM 1462 C C . ASN A 1 189 ? 11.886 -8.039 -30.383 1.00 42.09 189 ASN A C 1
ATOM 1464 O O . ASN A 1 189 ? 10.896 -8.734 -30.197 1.00 42.09 189 ASN A O 1
ATOM 1468 N N . LYS A 1 190 ? 11.788 -6.737 -30.689 1.00 44.47 190 LYS A N 1
ATOM 1469 C CA . LYS A 1 190 ? 10.529 -5.952 -30.778 1.00 44.47 190 LYS A CA 1
ATOM 1470 C C . LYS A 1 190 ? 9.468 -6.504 -31.768 1.00 44.47 190 LYS A C 1
ATOM 1472 O O . LYS A 1 190 ? 8.482 -5.834 -32.048 1.00 44.47 190 LYS A O 1
ATOM 1477 N N . GLN A 1 191 ? 9.684 -7.698 -32.318 1.00 41.66 191 GLN A N 1
ATOM 1478 C CA . GLN A 1 191 ? 8.810 -8.476 -33.198 1.00 41.66 191 GLN A CA 1
ATOM 1479 C C . GLN A 1 191 ? 8.401 -9.839 -32.598 1.00 41.66 191 GLN A C 1
ATOM 1481 O O . GLN A 1 191 ? 7.685 -10.598 -33.244 1.00 41.66 191 GLN A O 1
ATOM 1486 N N . ALA A 1 192 ? 8.846 -10.176 -31.386 1.00 46.38 192 ALA A N 1
ATOM 1487 C CA . ALA A 1 192 ? 8.466 -11.397 -30.693 1.00 46.38 192 ALA A CA 1
ATOM 1488 C C . ALA A 1 192 ? 7.181 -11.142 -29.895 1.00 46.38 192 ALA A C 1
ATOM 1490 O O . ALA A 1 192 ? 7.184 -10.471 -28.866 1.00 46.38 192 ALA A O 1
ATOM 1491 N N . ALA A 1 193 ? 6.064 -11.663 -30.396 1.00 45.28 193 ALA A N 1
ATOM 1492 C CA . ALA A 1 193 ? 4.841 -11.785 -29.621 1.00 45.28 193 ALA A CA 1
ATOM 1493 C C . ALA A 1 193 ? 4.903 -13.101 -28.840 1.00 45.28 193 ALA A C 1
ATOM 1495 O O . ALA A 1 193 ? 4.792 -14.178 -29.425 1.00 45.28 193 ALA A O 1
ATOM 1496 N N . THR A 1 194 ? 5.071 -13.028 -27.523 1.00 47.94 194 THR A N 1
ATOM 1497 C CA . THR A 1 194 ? 4.904 -14.198 -26.660 1.00 47.94 194 THR A CA 1
ATOM 1498 C C . THR A 1 194 ? 3.426 -14.305 -26.317 1.00 47.94 194 THR A C 1
ATOM 1500 O O . THR A 1 194 ? 2.883 -13.489 -25.579 1.00 47.94 194 THR A O 1
ATOM 1503 N N . THR A 1 195 ? 2.744 -15.287 -26.896 1.00 48.31 195 THR A N 1
ATOM 1504 C CA . THR A 1 195 ? 1.377 -15.635 -26.506 1.00 48.31 195 THR A CA 1
ATOM 1505 C C . THR A 1 195 ? 1.464 -16.591 -25.323 1.00 48.31 195 THR A C 1
ATOM 1507 O O . THR A 1 195 ? 1.981 -17.695 -25.460 1.00 48.31 195 THR A O 1
ATOM 1510 N N . ARG A 1 196 ? 0.989 -16.164 -24.150 1.00 48.09 196 ARG A N 1
ATOM 1511 C CA . ARG A 1 196 ? 0.741 -17.063 -23.016 1.00 48.09 196 ARG A CA 1
ATOM 1512 C C . ARG A 1 196 ? -0.729 -17.457 -23.034 1.00 48.09 196 ARG A C 1
ATOM 1514 O O . ARG A 1 196 ? -1.597 -16.604 -23.225 1.00 48.09 196 ARG A O 1
ATOM 1521 N N . ARG A 1 197 ? -1.022 -18.751 -22.907 1.00 38.91 197 ARG A N 1
ATOM 1522 C CA . ARG A 1 197 ? -2.404 -19.230 -22.815 1.00 38.91 197 ARG A CA 1
ATOM 1523 C C . ARG A 1 197 ? -2.913 -18.995 -21.397 1.00 38.91 197 ARG A C 1
ATOM 1525 O O . ARG A 1 197 ? -2.473 -19.671 -20.480 1.00 38.91 197 ARG A O 1
ATOM 1532 N N . LEU A 1 198 ? -3.910 -18.120 -21.257 1.00 44.19 198 LEU A N 1
ATOM 1533 C CA . LEU A 1 198 ? -4.675 -17.910 -20.013 1.00 44.19 198 LEU A CA 1
ATOM 1534 C C . LEU A 1 198 ? -5.159 -19.225 -19.366 1.00 44.19 198 LEU A C 1
ATOM 1536 O O . LEU A 1 198 ? -5.263 -19.331 -18.152 1.00 44.19 198 LEU A O 1
ATOM 1540 N N . THR A 1 199 ? -5.420 -20.257 -20.171 1.00 48.12 199 THR A N 1
ATOM 1541 C CA . THR A 1 199 ? -5.941 -21.551 -19.712 1.00 48.12 199 THR A CA 1
ATOM 1542 C C . THR A 1 199 ? -4.926 -22.455 -19.014 1.00 48.12 199 THR A C 1
ATOM 1544 O O . THR A 1 199 ? -5.344 -23.471 -18.470 1.00 48.12 199 THR A O 1
ATOM 1547 N N . GLU A 1 200 ? -3.623 -22.167 -19.082 1.00 42.09 200 GLU A N 1
ATOM 1548 C CA . GLU A 1 200 ? -2.607 -23.043 -18.474 1.00 42.09 200 GLU A CA 1
ATOM 1549 C C . GLU A 1 200 ? -2.480 -22.826 -16.956 1.00 42.09 200 GLU A C 1
ATOM 1551 O O . GLU A 1 200 ? -2.238 -23.799 -16.249 1.00 42.09 200 GLU A O 1
ATOM 1556 N N . ASP A 1 201 ? -2.787 -21.624 -16.446 1.00 46.47 201 ASP A N 1
ATOM 1557 C CA . ASP A 1 201 ? -2.631 -21.289 -15.017 1.00 46.47 201 ASP A CA 1
ATOM 1558 C C . ASP A 1 201 ? -3.951 -20.962 -14.277 1.00 46.47 201 ASP A C 1
ATOM 1560 O O . ASP A 1 201 ? -3.986 -20.958 -13.045 1.00 46.47 201 ASP A O 1
ATOM 1564 N N . GLU A 1 202 ? -5.071 -20.738 -14.982 1.00 37.88 202 GLU A N 1
ATOM 1565 C CA . GLU A 1 202 ? -6.368 -20.407 -14.350 1.00 37.88 202 GLU A CA 1
ATOM 1566 C C . GLU A 1 202 ? -7.291 -21.606 -14.065 1.00 37.88 202 GLU A C 1
ATOM 1568 O O . GLU A 1 202 ? -8.392 -21.429 -13.535 1.00 37.88 202 GLU A O 1
ATOM 1573 N N . VAL A 1 203 ? -6.871 -22.842 -14.342 1.00 35.81 203 VAL A N 1
ATOM 1574 C CA . VAL A 1 203 ? -7.647 -24.026 -13.938 1.00 35.81 203 VAL A CA 1
ATOM 1575 C C . VAL A 1 203 ? -7.081 -24.585 -12.638 1.00 35.81 203 VAL A C 1
ATOM 1577 O O . VAL A 1 203 ? -6.259 -25.496 -12.632 1.00 35.81 203 VAL A O 1
ATOM 1580 N N . ARG A 1 204 ? -7.559 -24.061 -11.503 1.00 38.75 204 ARG A N 1
ATOM 1581 C CA . ARG A 1 204 ? -7.497 -24.824 -10.251 1.00 38.75 204 ARG A CA 1
ATOM 1582 C C . ARG A 1 204 ? -8.423 -26.026 -10.388 1.00 38.75 204 ARG A C 1
ATOM 1584 O O . ARG A 1 204 ? -9.615 -25.861 -10.655 1.00 38.75 204 ARG A O 1
ATOM 1591 N N . GLU A 1 205 ? -7.859 -27.217 -10.222 1.00 38.66 205 GLU A N 1
ATOM 1592 C CA . GLU A 1 205 ? -8.633 -28.441 -10.032 1.00 38.66 205 GLU A CA 1
ATOM 1593 C C . GLU A 1 205 ? -9.680 -28.236 -8.924 1.00 38.66 205 GLU A C 1
ATOM 1595 O O . GLU A 1 205 ? -9.448 -27.509 -7.953 1.00 38.66 205 GLU A O 1
ATOM 1600 N N . LYS A 1 206 ? -10.858 -28.822 -9.157 1.00 34.88 206 LYS A N 1
ATOM 1601 C CA . LYS A 1 206 ? -12.050 -28.745 -8.303 1.00 34.88 206 LYS A CA 1
ATOM 1602 C C . LYS A 1 206 ? -11.821 -29.287 -6.899 1.00 34.88 206 LYS A C 1
ATOM 1604 O O . LYS A 1 206 ? -11.142 -30.328 -6.779 1.00 34.88 206 LYS A O 1
#

Nearest PDB structures (foldseek):
  6uko-assembly1_G  TM=4.464E-01  e=4.605E+00  Mus musculus
  5o5c-assembly1_A  TM=3.652E-01  e=9.749E+00  Erwinia amylovora CFBP1430

Sequence (206 aa):
MPVFGAQRVYKDIASFHGAITAVTSRELAGKKIYRAFGNASRVTPASESFAGGFWAAAYWGVGEVPKTAKAWRESAAVLDDWNANGFMVVAHLPDNLAELWPEAKAWIGRIAEQYSPDSPFQYLEGGGEQLVANFGKNLVEQITAIGNEVKAAGSNEVRTEMIDGVRFDFFKTNWKDVERVHGYGEASNKQAATTRRLTEDEVREK

Solvent-accessible surface area (backbone atoms only — not comparable to full-atom values): 11488 Å² total; per-residue (Å²): 128,71,95,60,76,91,60,92,74,60,64,81,60,64,46,45,39,85,72,71,43,82,42,44,19,68,76,47,28,60,38,31,38,29,25,72,17,24,55,52,38,94,86,47,78,5,44,64,44,46,48,16,41,92,90,48,42,53,23,61,25,55,54,84,78,65,90,41,37,63,59,38,38,40,26,44,23,59,48,53,56,60,46,43,41,57,28,36,34,36,38,45,36,40,75,61,27,39,76,66,40,61,78,29,37,32,40,40,30,29,24,24,62,35,71,47,88,88,48,79,55,34,43,22,69,20,67,28,43,28,36,47,28,54,71,55,68,70,54,31,52,50,44,28,52,54,40,49,52,51,61,71,66,64,50,82,63,74,48,74,47,76,55,85,86,30,41,35,43,36,34,48,64,80,56,64,73,60,64,97,58,72,41,60,57,81,86,67,56,103,81,69,82,82,83,77,66,71,74,79,77,70,67,74,82,131

Organism: NCBI:txid2571748

Foldseek 3Di:
DPPQPPDDDPVVPVQFDDDKDKDFQQVCAQKKFKAFFADADPPELAHGAFRCGDPFNKTLAIHDDDLALQVSCQQSVQDLNHHVGFKMKMKRHHNVSCVLQVPKMKIKHWGAWDDDPRPPQAIHGHGHIIITIHSDDVVSVVRRVVQVVCNVVSDQDWDWDQDSNIIMTMGTSPHPPNHPRYRGDPCDDPPDDDDDDPVPPRDDDD

pLDDT: mean 83.96, std 17.36, range [30.95, 98.44]

=== Feature glossary ===
Key to the feature types in this record:

— What the protein is —

Primary structure: the covalent order of the twenty standard amino acids along the backbone. Two proteins with the same sequence will (almost always) fold to the same structure; two with 30% identity often share a fold but not the details.

Database cross-references. InterPro integrates a dozen domain/family signature databases into unified entries with residue-range hits. GO terms attach function/process/location labels with evidence codes. CATH codes position the fold in a four-level structural taxonomy. Organism is the NCBI-taxonomy species name.

— Where its atoms are —

The mmCIF block holds the 3D Cartesian coordinates of each backbone atom (N, Cα, C, O) in ångströms. mmCIF is the PDB's canonical archive format — a tagged-loop text representation of the atomic model.

Six rendered views show the 3D structure from the faces of a cube — i.e. along ±x, ±y, ±z. Rendering representation is drawn randomly per protein from cartoon (secondary-structure ribbons), sticks (backbone bonds), or molecular surface; coloring is either N→C rainbow (blue at the N-terminus through red at the C-terminus) or one color per chain.

— Local backbone conformation —

DSSP 8-state secondary structure assigns each residue one of H (α-helix), G (3₁₀-helix), I (π-helix), E (extended β-strand), B (isolated β-bridge), T (hydrogen-bonded turn), S (bend), or '-' (coil). The assignment is computed from backbone hydrogen-bond geometry via the Kabsch–Sander algorithm.

P-SEA three-s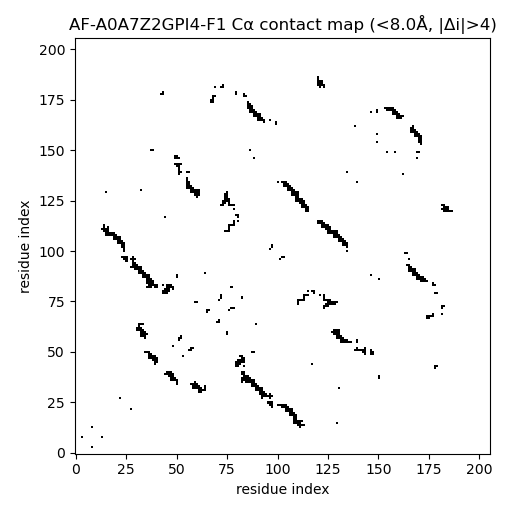tate annotation labels each residue as helix, strand, or coil based purely on the geometry of the Cα trace. It serves as a fallback when the full backbone (and thus DSSP) is unavailable.

The φ/ψ torsion pair specifies the backbone conformation at each residue. φ rotates about the N–Cα bond, ψ about the Cα–C bond. Steric clashes forbid most of the (φ, ψ) plane — the allowed regions (α-helix basin, β-sheet basin, left-handed helix) are the Ramachandran-allowed regions.

— Global shape and packing —

The geometric summary reports three shape descriptors. Rg (radius of gyration) measures how spread out the Cα atoms are about their centre of mass; compact globular proteins have small Rg, elongated or unfolded ones large. Cα contacts (<8 Å, |i−j|>4) count long-range residue pairs in spatial proximity — high for tightly packed folds, near zero for rods or random coil. The bounding-box extents give the protein's footprint along x, y, z in Å.

Accessible surface area quantifies burial. A residue with SASA near zero is packed into the hydrophobic core; one with SASA >100 Å² sits on the surface. Computed here via the Shrake–Rupley numerical algorithm with a 1.4 Å probe.

Plot images: a contact map (which residues are close in 3D, as an N×N binary image), a Ramachandran scatter (backbone torsion angles, revealing secondary-structure composition at a glance), and — for AlphaFold structures — a PAE heatmap (pairwise prediction confidence).

— Structural neighborhood —

The Foldseek 3Di string encodes local tertiary geometry as a 20-letter alphabet — one character per residue — derived from the relative positions of nearby Cα atoms. Unlike the amino-acid sequence, 3Di is a direct function of the 3D structure, so two proteins with the same fold have similar 3Di strings even at low sequence identity.

Nearest PDB neighbors are the top structural matches found by Foldseek when searching this structure against the entire Protein Data Bank. Each hit reports a TM-score (0 to 1; >0.5 almost always implies the same fold) and an E-value. These are *structural* homologs — they may share no detectable sequence similarity.

— Confidence and disorder —

For AlphaFold models, the B-factor field carries pLDDT — the model's own estimate of local accuracy on a 0–100 scale. Regions with pLDDT<50 should be treated as essentially unmodeled; they often correspond to intrinsically disordered segments.

B-factor (Debye–Waller factor) reflects atomic displacement in the crystal lattice. It is an experimental observable (units Å²), not a prediction; low values mean the atom is pinned down, high values mean it moves or is heterogeneous across the crystal.

Predicted aligned error is AlphaFold's pairwise confidence. Unlike pLDDT (per-residue), PAE is per-residue-pair and captures whether two parts of the structure are correctly placed relative to each other. Units are ångströms of expected positional error.